Protein 7BGG (pdb70)

Solvent-accessible surface area: 10254 Å² total; per-residue (Å²): 197,86,78,33,75,152,108,52,39,74,33,11,127,70,164,106,7,27,91,32,18,61,77,24,11,44,39,0,33,51,8,11,116,118,59,84,13,121,31,48,0,0,2,0,18,12,5,42,4,22,8,0,2,19,0,4,101,138,62,31,66,1,6,0,1,16,82,6,65,2,0,2,92,51,0,121,144,55,7,72,173,90,65,37,104,48,12,54,3,81,77,23,59,10,23,87,13,90,60,35,89,39,110,1,30,0,0,0,0,25,26,22,0,8,24,17,40,81,97,29,14,71,24,0,1,91,12,0,41,128,2,8,13,126,41,0,24,0,9,0,0,0,33,25,54,97,24,14,74,143,40,97,44,14,0,0,62,60,101,60,0,95,70,23,0,59,137,42,9,87,45,89,69,26,86,102,6,49,9,41,7,114,37,75,111,53,74,32,36,181,116,53,156,47,117,35,126,126,36,113,120,50,13,20,0,4,13,3,30,2,0,10,2,60,29,96

Structure (mmCIF, N/CA/C/O backbone):
data_7BGG
#
_entry.id   7BGG
#
_cell.length_a   70.235
_cell.length_b   70.235
_cell.length_c   96.449
_cell.angle_alpha   90.00
_cell.angle_beta   90.00
_cell.angle_gamma   120.00
#
_symmetry.space_group_name_H-M   'P 31 2 1'
#
loop_
_entity.id
_entity.type
_entity.pdbx_description
1 polymer 'heterocyclic toxin methyltransferase (Rv0560c)'
2 non-polymer S-ADENOSYL-L-HOMOCYSTEINE
3 non-polymer 'SODIUM ION'
4 water water
#
loop_
_atom_site.group_PDB
_atom_site.id
_atom_site.type_symbol
_atom_site.label_atom_id
_atom_site.label_alt_id
_atom_site.label_comp_id
_atom_site.label_asym_id
_atom_site.label_entity_id
_atom_site.label_seq_id
_atom_site.pdbx_PDB_ins_code
_atom_site.Cartn_x
_atom_site.Cartn_y
_atom_site.Cartn_z
_atom_site.occupancy
_atom_site.B_iso_or_equiv
_atom_site.auth_seq_id
_atom_site.auth_comp_id
_atom_site.auth_asym_id
_atom_site.auth_atom_id
_atom_site.pdbx_PDB_model_num
ATOM 1 N N . THR A 1 22 ? 19.860 -9.896 -33.405 1.00 27.06 18 THR A N 1
ATOM 2 C CA . THR A 1 22 ? 20.669 -10.926 -32.750 1.00 25.34 18 THR A CA 1
ATOM 3 C C . THR A 1 22 ? 21.641 -10.277 -31.760 1.00 24.18 18 THR A C 1
ATOM 4 O O . THR A 1 22 ? 21.947 -9.084 -31.868 1.00 24.55 18 THR A O 1
ATOM 8 N N . GLU A 1 23 ? 22.145 -11.080 -30.811 1.00 19.68 19 GLU A N 1
ATOM 9 C CA . GLU A 1 23 ? 23.132 -10.637 -29.828 1.00 19.83 19 GLU A CA 1
ATOM 10 C C . GLU A 1 23 ? 23.952 -11.829 -29.346 1.00 20.51 19 GLU A C 1
ATOM 11 O O . GLU A 1 23 ? 23.465 -12.978 -29.407 1.00 20.99 19 GLU A O 1
ATOM 17 N N . SER A 1 24 ? 25.245 -11.577 -28.971 1.00 15.00 20 SER A N 1
ATOM 18 C CA . SER A 1 24 ? 26.066 -12.701 -28.532 1.00 12.47 20 SER A CA 1
ATOM 19 C C . SER A 1 24 ? 27.208 -12.251 -27.666 1.00 12.82 20 SER A C 1
ATOM 20 O O . SER A 1 24 ? 27.975 -11.356 -28.076 1.00 14.64 20 SER A O 1
ATOM 23 N N . LEU A 1 25 ? 27.416 -12.938 -26.555 1.00 11.82 21 LEU A N 1
ATOM 24 C CA . LEU A 1 25 ? 28.509 -12.637 -25.623 1.00 11.69 21 LEU A CA 1
ATOM 25 C C . LEU A 1 25 ? 29.622 -13.683 -25.696 1.00 11.12 21 LEU A C 1
ATOM 26 O O . LEU A 1 25 ? 30.526 -13.649 -24.850 1.00 11.56 21 LEU A O 1
ATOM 31 N N . ASP A 1 26 ? 29.554 -14.591 -26.673 1.00 11.19 22 ASP A N 1
ATOM 32 C CA . ASP A 1 26 ? 30.519 -15.697 -26.676 1.00 11.74 22 ASP A CA 1
ATOM 33 C C . ASP A 1 26 ? 31.977 -15.231 -26.646 1.00 12.45 22 ASP A C 1
ATOM 34 O O . ASP A 1 26 ? 32.788 -15.767 -25.879 1.00 12.52 22 ASP A O 1
ATOM 39 N N . LEU A 1 27 ? 32.327 -14.282 -27.522 1.00 11.31 23 LEU A N 1
ATOM 40 C CA . LEU A 1 27 ? 33.721 -13.849 -27.611 1.00 11.37 23 LEU A CA 1
ATOM 41 C C . LEU A 1 27 ? 34.166 -13.203 -26.321 1.00 12.14 23 LEU A C 1
ATOM 42 O O . LEU A 1 27 ? 35.316 -13.413 -25.887 1.00 12.05 23 LEU A O 1
ATOM 47 N N . GLU A 1 28 ? 33.274 -12.389 -25.701 1.00 11.47 24 GLU A N 1
ATOM 48 C CA . GLU A 1 28 ? 33.609 -11.718 -24.449 1.00 11.38 24 GLU A CA 1
ATOM 49 C C . GLU A 1 28 ? 33.861 -12.712 -23.310 1.00 11.41 24 GLU A C 1
ATOM 50 O O . GLU A 1 28 ? 34.825 -12.545 -22.566 1.00 11.74 24 GLU A O 1
ATOM 56 N N . PHE A 1 29 ? 32.986 -13.719 -23.159 1.00 11.08 25 PHE A N 1
ATOM 57 C CA . PHE A 1 29 ? 33.226 -14.664 -22.071 1.00 10.72 25 PHE A CA 1
ATOM 58 C C . PHE A 1 29 ? 34.523 -15.420 -22.280 1.00 11.54 25 PHE A C 1
ATOM 59 O O . PHE A 1 29 ? 35.308 -15.551 -21.339 1.00 11.72 25 PHE A O 1
ATOM 67 N N . GLU A 1 30 ? 34.779 -15.861 -23.505 1.00 11.90 26 GLU A N 1
ATOM 68 C CA . GLU A 1 30 ? 36.006 -16.610 -23.735 1.00 12.48 26 GLU A CA 1
ATOM 69 C C . GLU A 1 30 ? 37.243 -15.738 -23.475 1.00 13.08 26 GLU A C 1
ATOM 70 O O . GLU A 1 30 ? 38.181 -16.202 -22.815 1.00 13.80 26 GLU A O 1
ATOM 76 N N . SER A 1 31 ? 37.214 -14.459 -23.915 1.00 12.24 27 SER A N 1
ATOM 77 C CA . SER A 1 31 ? 38.327 -13.560 -23.652 1.00 12.86 27 SER A CA 1
ATOM 78 C C . SER A 1 31 ? 38.511 -13.320 -22.160 1.00 13.43 27 SER A C 1
ATOM 79 O O . SER A 1 31 ? 39.638 -13.314 -21.664 1.00 13.50 27 SER A O 1
ATOM 82 N N . ALA A 1 32 ? 37.398 -13.104 -21.435 1.00 11.95 28 ALA A N 1
ATOM 83 C CA . ALA A 1 32 ? 37.496 -12.900 -19.995 1.00 12.33 28 ALA A CA 1
ATOM 84 C C . ALA A 1 32 ? 38.157 -14.090 -19.306 1.00 12.31 28 ALA A C 1
ATOM 85 O O . ALA A 1 32 ? 39.009 -13.918 -18.444 1.00 13.83 28 ALA A O 1
ATOM 87 N N . TYR A 1 33 ? 37.720 -15.302 -19.653 1.00 11.47 29 TYR A N 1
ATOM 88 C CA . TYR A 1 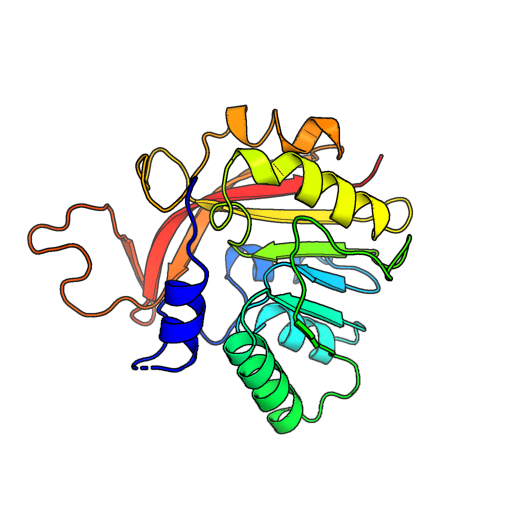33 ? 38.286 -16.496 -19.016 1.00 11.99 29 TYR A CA 1
ATOM 89 C C . TYR A 1 33 ? 39.747 -16.724 -19.391 1.00 13.61 29 TYR A C 1
ATOM 90 O O . TYR A 1 33 ? 40.532 -17.195 -18.556 1.00 14.18 29 TYR A O 1
ATOM 99 N N . ARG A 1 34 ? 40.131 -16.372 -20.627 1.00 13.70 30 ARG A N 1
ATOM 100 C CA . ARG A 1 34 ? 41.530 -16.513 -21.061 1.00 15.89 30 ARG A CA 1
ATOM 101 C C . ARG A 1 34 ? 42.421 -15.568 -20.296 1.00 19.77 30 ARG A C 1
ATOM 102 O O . ARG A 1 34 ? 43.573 -15.940 -20.044 1.00 23.94 30 ARG A O 1
ATOM 110 N N . GLY A 1 35 ? 41.921 -14.398 -19.922 1.00 17.95 31 GLY A N 1
ATOM 111 C CA . GLY A 1 35 ? 42.649 -13.398 -19.146 1.00 22.58 31 GLY A CA 1
ATOM 112 C C . GLY A 1 35 ? 43.799 -12.736 -19.889 1.00 62.03 31 GLY A C 1
ATOM 113 O O . GLY A 1 35 ? 44.023 -12.971 -21.084 1.00 30.52 31 GLY A O 1
ATOM 114 N N . VAL A 1 44 ? 44.551 -10.617 -15.141 1.00 28.29 40 VAL A N 1
ATOM 115 C CA . VAL A 1 44 ? 43.258 -10.102 -14.696 1.00 26.59 40 VAL A CA 1
ATOM 116 C C . VAL A 1 44 ? 42.216 -11.210 -14.861 1.00 25.76 40 VAL A C 1
ATOM 117 O O . VAL A 1 44 ? 42.066 -11.737 -15.967 1.00 26.29 40 VAL A O 1
ATOM 121 N N . ARG A 1 45 ? 41.525 -11.575 -13.756 1.00 19.53 41 ARG A N 1
ATOM 122 C CA . ARG A 1 45 ? 40.514 -12.627 -13.769 1.00 17.18 41 ARG A CA 1
ATOM 123 C C . ARG A 1 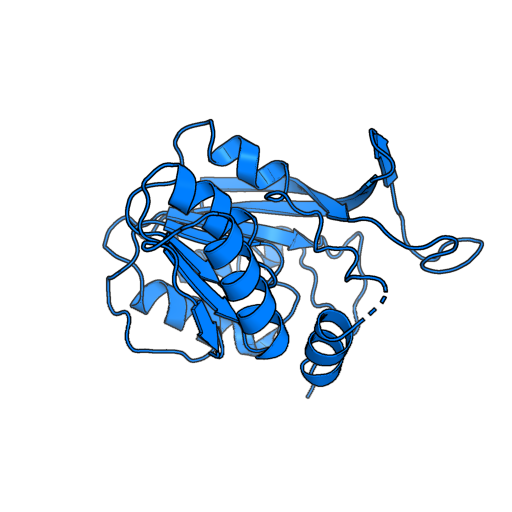45 ? 39.104 -12.067 -13.830 1.00 16.75 41 ARG A C 1
ATOM 124 O O . ARG A 1 45 ? 38.878 -10.927 -13.413 1.00 16.65 41 ARG A O 1
ATOM 132 N N . PRO A 1 46 ? 38.109 -12.845 -14.323 1.00 13.74 42 PRO A N 1
ATOM 133 C CA . PRO A 1 46 ? 36.735 -12.313 -14.364 1.00 12.61 42 PRO A CA 1
ATOM 134 C C . PRO A 1 46 ? 36.276 -11.921 -12.968 1.00 12.97 42 PRO A C 1
ATOM 135 O O . PRO A 1 46 ? 36.472 -12.664 -11.990 1.00 12.45 42 PRO A O 1
ATOM 139 N N . PRO A 1 47 ? 35.586 -10.783 -12.857 1.00 12.21 43 PRO A N 1
ATOM 140 C CA . PRO A 1 47 ? 35.110 -10.346 -11.527 1.00 11.75 43 PRO A CA 1
ATOM 141 C C . PRO A 1 47 ? 34.199 -11.346 -10.834 1.00 12.63 43 PRO A C 1
ATOM 142 O O . PRO A 1 47 ? 34.247 -11.425 -9.608 1.00 12.28 43 PRO A O 1
ATOM 146 N N . TRP A 1 48 ? 33.432 -12.119 -11.599 1.00 11.19 44 TRP A N 1
ATOM 147 C CA . TRP A 1 48 ? 32.509 -13.071 -10.995 1.00 10.78 44 TRP A CA 1
ATOM 148 C C . TRP A 1 48 ? 33.169 -14.378 -10.568 1.00 11.52 44 TRP A C 1
ATOM 149 O O . TRP A 1 48 ? 32.511 -15.204 -9.900 1.00 11.26 44 TRP A O 1
ATOM 160 N N . SER A 1 49 ? 34.429 -14.600 -10.945 1.00 11.15 45 SER A N 1
ATOM 161 C CA . SER A 1 49 ? 35.140 -15.815 -10.536 1.00 11.55 45 SER A CA 1
ATOM 162 C C . SER A 1 49 ? 35.725 -15.611 -9.143 1.00 13.26 45 SER A C 1
ATOM 163 O O . SER A 1 49 ? 36.938 -15.426 -8.975 1.00 15.84 45 SER A O 1
ATOM 166 N N . ILE A 1 50 ? 34.851 -15.569 -8.142 1.00 13.20 46 ILE A N 1
ATOM 167 C CA . ILE A 1 50 ? 35.191 -15.204 -6.770 1.00 14.25 46 ILE A CA 1
ATOM 168 C C . ILE A 1 50 ? 35.889 -16.338 -5.992 1.00 16.86 46 ILE A C 1
ATOM 169 O O . ILE A 1 50 ? 36.293 -16.107 -4.839 1.00 19.60 46 ILE A O 1
ATOM 174 N N . GLY A 1 51 ? 36.039 -17.516 -6.590 1.00 15.67 47 GLY A N 1
ATOM 175 C CA . GLY A 1 51 ? 36.798 -18.604 -5.968 1.00 16.47 47 GLY A CA 1
ATOM 176 C C . GLY A 1 51 ? 36.064 -19.328 -4.865 1.00 17.96 47 GLY A C 1
ATOM 177 O O . GLY A 1 51 ? 36.659 -20.056 -4.054 1.00 18.83 47 GLY A O 1
ATOM 178 N N . GLU A 1 52 ? 34.740 -19.168 -4.841 1.00 14.86 48 GLU A N 1
ATOM 179 C CA . GLU A 1 52 ? 33.843 -19.766 -3.879 1.00 14.28 48 GLU A CA 1
ATOM 180 C C . GLU A 1 52 ? 32.457 -19.755 -4.531 1.00 13.16 48 GLU A C 1
ATOM 181 O O . GLU A 1 52 ? 32.217 -18.935 -5.437 1.00 12.60 48 GLU A O 1
ATOM 187 N N . PRO A 1 53 ? 31.542 -20.609 -4.115 1.00 11.70 49 PRO A N 1
ATOM 188 C CA . PRO A 1 53 ? 30.160 -20.491 -4.620 1.00 11.25 49 PRO A CA 1
ATOM 189 C C . PRO A 1 53 ? 29.587 -19.110 -4.280 1.00 10.79 49 PRO A C 1
ATOM 190 O O . PRO A 1 53 ? 29.942 -18.499 -3.264 1.00 11.00 49 PRO A O 1
ATOM 194 N N . GLN A 1 54 ? 28.684 -18.619 -5.120 1.00 9.40 50 GLN A N 1
ATOM 195 C CA . GLN A 1 54 ? 27.989 -17.386 -4.773 1.00 8.71 50 GLN A CA 1
ATOM 196 C C . GLN A 1 54 ? 27.393 -17.530 -3.382 1.00 9.34 50 GLN A C 1
ATOM 197 O O . GLN A 1 54 ? 26.710 -18.542 -3.107 1.00 9.11 50 GLN A O 1
ATOM 203 N N . PRO A 1 55 ? 27.585 -16.540 -2.486 1.00 9.61 51 PRO A N 1
ATOM 204 C CA . PRO A 1 55 ? 27.062 -16.675 -1.111 1.00 9.44 51 PRO A CA 1
ATOM 205 C C . PRO A 1 55 ? 25.578 -17.026 -1.018 1.00 9.96 51 PRO A C 1
ATOM 206 O O . PRO A 1 55 ? 25.178 -17.810 -0.151 1.00 9.95 51 PRO A O 1
ATOM 210 N N . GLU A 1 56 ? 24.734 -16.489 -1.917 1.00 9.20 52 GLU A N 1
ATOM 211 C CA . GLU A 1 56 ? 23.310 -16.778 -1.821 1.00 9.17 52 GLU A CA 1
ATOM 212 C C . GLU A 1 56 ? 23.031 -18.247 -2.082 1.00 9.71 52 GLU A C 1
ATOM 213 O O . GLU A 1 56 ? 22.100 -18.818 -1.507 1.00 10.11 52 GLU A O 1
ATOM 219 N N . LEU A 1 57 ? 23.819 -18.854 -2.959 1.00 8.62 53 LEU A N 1
ATOM 220 C CA . LEU A 1 57 ? 23.663 -20.285 -3.262 1.00 9.35 53 LEU A CA 1
ATOM 221 C C . LEU A 1 57 ? 24.319 -21.151 -2.203 1.00 9.61 53 LEU A C 1
ATOM 222 O O . LEU A 1 57 ? 23.776 -22.221 -1.861 1.00 10.24 53 LEU A O 1
ATOM 227 N N . ALA A 1 58 ? 25.447 -20.723 -1.633 1.00 9.34 54 ALA A N 1
ATOM 228 C CA . ALA A 1 58 ? 26.074 -21.489 -0.547 1.00 9.78 54 ALA A CA 1
ATOM 229 C C . ALA A 1 58 ? 25.107 -21.613 0.617 1.00 10.37 54 ALA A C 1
ATOM 230 O O . ALA A 1 58 ? 25.063 -22.667 1.268 1.00 10.11 54 ALA A O 1
ATOM 232 N N . ALA A 1 59 ? 24.298 -20.576 0.894 1.00 9.92 55 ALA A N 1
ATOM 233 C CA . ALA A 1 59 ? 23.349 -20.635 2.002 1.00 10.57 55 ALA A CA 1
ATOM 234 C C . ALA A 1 59 ? 22.303 -21.730 1.754 1.00 10.46 55 ALA A C 1
ATOM 235 O O . ALA A 1 59 ? 21.905 -22.457 2.675 1.00 12.03 55 ALA A O 1
ATOM 237 N N . LEU A 1 60 ? 21.892 -21.921 0.495 1.00 10.04 56 LEU A N 1
ATOM 238 C CA . LEU A 1 60 ? 20.961 -23.014 0.181 1.00 9.61 56 LEU A CA 1
ATOM 239 C C . LEU A 1 60 ? 21.618 -24.384 0.355 1.00 10.88 56 LEU A C 1
ATOM 240 O O . LEU A 1 60 ? 20.977 -25.328 0.849 1.00 11.11 56 LEU A O 1
ATOM 245 N N . ILE A 1 61 ? 22.907 -24.511 -0.013 1.00 9.77 57 ILE A N 1
ATOM 246 C CA . ILE A 1 61 ? 23.611 -25.764 0.186 1.00 9.75 57 ILE A CA 1
ATOM 247 C C . ILE A 1 61 ? 23.629 -26.129 1.653 1.00 10.52 57 ILE A C 1
ATOM 248 O O . ILE A 1 61 ? 23.351 -27.293 2.000 1.00 10.73 57 ILE A O 1
ATOM 253 N N . VAL A 1 62 ? 23.961 -25.180 2.545 1.00 10.40 58 VAL A N 1
ATOM 254 C CA A VAL A 1 62 ? 24.041 -25.561 3.952 0.70 11.26 58 VAL A CA 1
ATOM 255 C CA B VAL A 1 62 ? 24.038 -25.376 3.994 0.30 9.19 58 VAL A CA 1
ATOM 256 C C . VAL A 1 62 ? 22.689 -25.902 4.518 1.00 11.66 58 VAL A C 1
ATOM 257 O O . VAL A 1 62 ? 22.638 -26.683 5.470 1.00 12.91 58 VAL A O 1
ATOM 264 N N . GLN A 1 63 ? 21.593 -25.411 3.921 1.00 11.53 59 GLN A N 1
ATOM 265 C CA . GLN A 1 63 ? 20.240 -25.790 4.325 1.00 12.69 59 GLN A CA 1
ATOM 266 C C . GLN A 1 63 ? 19.842 -27.169 3.829 1.00 14.77 59 GLN A C 1
ATOM 267 O O . GLN A 1 63 ? 18.735 -27.618 4.169 1.00 16.53 59 GLN A O 1
ATOM 273 N N . GLY A 1 64 ? 20.692 -27.848 3.078 1.00 12.64 60 GLY A N 1
ATOM 274 C CA . GLY A 1 64 ? 20.395 -29.185 2.575 1.00 13.27 60 GLY A CA 1
ATOM 275 C C . GLY A 1 64 ? 19.527 -29.190 1.335 1.00 14.30 60 GLY A C 1
ATOM 276 O O . GLY A 1 64 ? 18.934 -30.226 0.997 1.00 16.04 60 GLY A O 1
ATOM 277 N N . LYS A 1 65 ? 19.493 -28.072 0.596 1.00 12.27 61 LYS A N 1
ATOM 278 C CA . LYS A 1 65 ? 18.638 -27.971 -0.596 1.00 12.95 61 LYS A CA 1
ATOM 279 C C . LYS A 1 65 ? 19.237 -28.614 -1.824 1.00 13.82 61 LYS A C 1
ATOM 280 O O . LYS A 1 65 ? 18.478 -28.856 -2.788 1.00 14.47 61 LYS A O 1
ATOM 286 N N . PHE A 1 66 ? 20.545 -28.916 -1.827 1.00 12.17 62 PHE A N 1
ATOM 287 C CA . PHE A 1 66 ? 21.155 -29.527 -2.993 1.00 12.14 62 PHE A CA 1
ATOM 288 C C . PHE A 1 66 ? 21.216 -31.028 -2.748 1.00 13.78 62 PHE A C 1
ATOM 289 O O . PHE A 1 66 ? 21.689 -31.481 -1.695 1.00 17.34 62 PHE A O 1
ATOM 297 N N . ARG A 1 67 ? 20.766 -31.789 -3.707 1.00 11.27 63 ARG A N 1
ATOM 298 C CA . ARG A 1 67 ? 20.644 -33.224 -3.552 1.00 11.37 63 ARG A CA 1
ATOM 299 C C . ARG A 1 67 ? 21.027 -33.962 -4.802 1.00 11.91 63 ARG A C 1
ATOM 300 O O . ARG A 1 67 ? 20.799 -33.510 -5.920 1.00 12.09 63 ARG A O 1
ATOM 308 N N . GLY A 1 68 ? 21.581 -35.149 -4.614 1.00 11.92 64 GLY A N 1
ATOM 309 C CA . GLY A 1 68 ? 21.850 -36.065 -5.697 1.00 12.20 64 GLY A CA 1
ATOM 310 C C . GLY A 1 68 ? 22.855 -35.574 -6.711 1.00 11.37 64 GLY A C 1
ATOM 311 O O . GLY A 1 68 ? 23.820 -34.868 -6.388 1.00 12.53 64 GLY A O 1
ATOM 312 N N . ASP A 1 69 ? 22.681 -35.981 -7.967 1.00 11.76 65 ASP A N 1
ATOM 313 C CA . ASP A 1 69 ? 23.581 -35.543 -9.034 1.00 11.48 65 ASP A CA 1
ATOM 314 C C . ASP A 1 69 ? 23.221 -34.128 -9.404 1.00 10.94 65 ASP A C 1
ATOM 315 O O . ASP A 1 69 ? 22.029 -33.833 -9.641 1.00 11.09 65 ASP A O 1
ATOM 320 N N . VAL A 1 70 ? 24.243 -33.260 -9.513 1.00 10.58 66 VAL A N 1
ATOM 321 C CA . VAL A 1 70 ? 24.016 -31.840 -9.753 1.00 10.13 66 VAL A CA 1
ATOM 322 C C . VAL A 1 70 ? 24.513 -31.395 -11.112 1.00 10.15 66 VAL A C 1
ATOM 323 O O . VAL A 1 70 ? 25.630 -31.769 -11.507 1.00 12.78 66 VAL A O 1
ATOM 327 N N . LEU A 1 71 ? 23.731 -30.580 -11.805 1.00 9.45 67 LEU A N 1
ATOM 328 C CA . LEU A 1 71 ? 24.145 -29.908 -13.019 1.00 9.49 67 LEU A CA 1
ATOM 329 C C . LEU A 1 71 ? 24.354 -28.428 -12.704 1.00 9.69 67 LEU A C 1
ATOM 330 O O . LEU A 1 71 ? 23.427 -27.749 -12.214 1.00 9.59 67 LEU A O 1
ATOM 335 N N . ASP A 1 72 ? 25.561 -27.925 -12.982 1.00 9.61 68 ASP A N 1
ATOM 336 C CA . ASP A 1 72 ? 25.964 -26.511 -12.814 1.00 9.35 68 ASP A CA 1
ATOM 337 C C . ASP A 1 72 ? 25.958 -25.962 -14.235 1.00 9.56 68 ASP A C 1
ATOM 338 O O . ASP A 1 72 ? 26.879 -26.250 -15.026 1.00 10.04 68 ASP A O 1
ATOM 343 N N . VAL A 1 73 ? 24.866 -25.284 -14.619 1.00 9.17 69 VAL A N 1
ATOM 344 C CA . VAL A 1 73 ? 24.648 -24.889 -15.995 1.00 9.86 69 VAL A CA 1
ATOM 345 C C . VAL A 1 73 ? 25.202 -23.478 -16.224 1.00 10.23 69 VAL A C 1
ATOM 346 O O . VAL A 1 73 ? 24.911 -22.566 -15.463 1.00 9.90 69 VAL A O 1
ATOM 350 N N . GLY A 1 74 ? 26.015 -23.297 -17.257 1.00 10.04 70 GLY A N 1
ATOM 351 C CA . GLY A 1 74 ? 26.794 -22.073 -17.422 1.00 9.63 70 GLY A CA 1
ATOM 352 C C . GLY A 1 74 ? 27.796 -21.968 -16.285 1.00 9.82 70 GLY A C 1
ATOM 353 O O . GLY A 1 74 ? 27.898 -20.932 -15.630 1.00 9.36 70 GLY A O 1
ATOM 354 N N . CYS A 1 75 ? 28.570 -23.053 -16.048 1.00 9.28 71 CYS A N 1
ATOM 355 C CA . CYS A 1 75 ? 29.348 -23.214 -14.846 1.00 9.60 71 CYS A CA 1
ATOM 356 C C . CYS A 1 75 ? 30.511 -22.272 -14.652 1.00 8.88 71 CYS A C 1
ATOM 357 O O . CYS A 1 75 ? 30.979 -22.120 -13.518 1.00 9.23 71 CYS A O 1
ATOM 360 N N . GLY A 1 76 ? 31.028 -21.701 -15.740 1.00 9.76 72 GLY A N 1
ATOM 361 C CA . GLY A 1 76 ? 32.236 -20.905 -15.624 1.00 10.17 72 GLY A CA 1
ATOM 362 C C . GLY A 1 76 ? 33.373 -21.699 -14.979 1.00 9.93 72 GLY A C 1
ATOM 363 O O . GLY A 1 76 ? 33.564 -22.884 -15.297 1.00 10.96 72 GLY A O 1
ATOM 364 N N . GLU A 1 77 ? 34.102 -21.086 -14.041 1.00 10.43 73 GLU A N 1
ATOM 365 C CA . GLU A 1 77 ? 35.183 -21.755 -13.310 1.00 10.94 73 GLU A CA 1
ATOM 366 C C . GLU A 1 77 ? 34.640 -22.715 -12.255 1.00 12.02 73 GLU A C 1
ATOM 367 O O . GLU A 1 77 ? 35.416 -23.447 -11.645 1.00 12.07 73 GLU A O 1
ATOM 373 N N . ALA A 1 78 ? 33.293 -22.765 -12.090 1.00 10.38 74 ALA A N 1
ATOM 374 C CA . ALA A 1 78 ? 32.619 -23.862 -11.418 1.00 10.74 74 ALA A CA 1
ATOM 375 C C . ALA A 1 78 ? 32.932 -24.000 -9.942 1.00 10.35 74 ALA A C 1
ATOM 376 O O . ALA A 1 78 ? 32.879 -25.119 -9.406 1.00 10.97 74 ALA A O 1
ATOM 378 N N . ALA A 1 79 ? 33.102 -22.886 -9.233 1.00 10.04 75 ALA A N 1
ATOM 379 C CA . ALA A 1 79 ? 33.337 -23.010 -7.810 1.00 10.95 75 ALA A CA 1
ATOM 380 C C . ALA A 1 79 ? 32.231 -23.814 -7.103 1.00 10.32 75 ALA A C 1
ATOM 381 O O . ALA A 1 79 ? 32.530 -24.607 -6.196 1.00 10.94 75 ALA A O 1
ATOM 383 N N . ILE A 1 80 ? 30.949 -23.623 -7.503 1.00 9.68 76 ILE A N 1
ATOM 384 C CA . ILE A 1 80 ? 29.885 -24.354 -6.817 1.00 9.58 76 ILE A CA 1
ATOM 385 C C . ILE A 1 80 ? 29.925 -25.854 -7.141 1.00 10.90 76 ILE A C 1
ATOM 386 O O . ILE A 1 80 ? 29.706 -26.656 -6.233 1.00 11.10 76 ILE A O 1
ATOM 391 N N . SER A 1 81 ? 30.215 -26.239 -8.380 1.00 11.09 77 SER A N 1
ATOM 392 C CA . SER A 1 81 ? 30.416 -27.674 -8.725 1.00 12.61 77 SER A CA 1
ATOM 393 C C . SER A 1 81 ? 31.476 -28.273 -7.859 1.00 12.12 77 SER A C 1
ATOM 394 O O . SER A 1 81 ? 31.325 -29.396 -7.350 1.00 11.99 77 SER A O 1
ATOM 397 N N . LEU A 1 82 ? 32.605 -27.594 -7.747 1.00 11.57 78 LEU A N 1
ATOM 398 C CA . LEU A 1 82 ? 33.722 -28.124 -6.987 1.00 12.02 78 LEU A CA 1
ATOM 399 C C . LEU A 1 82 ? 33.381 -28.275 -5.528 1.00 11.84 78 LEU A C 1
ATOM 400 O O . LEU A 1 82 ? 33.738 -29.302 -4.936 1.00 12.69 78 LEU A O 1
ATOM 405 N N . ALA A 1 83 ? 32.695 -27.283 -4.931 1.00 11.70 79 ALA A N 1
ATOM 406 C CA . ALA A 1 83 ? 32.310 -27.365 -3.523 1.00 12.23 79 ALA A CA 1
ATOM 407 C C . ALA A 1 83 ? 31.363 -28.556 -3.344 1.00 12.34 79 ALA A C 1
ATOM 408 O O . ALA A 1 83 ? 31.478 -29.313 -2.378 1.00 13.31 79 ALA A O 1
ATOM 410 N N . LEU A 1 84 ? 30.411 -28.753 -4.256 1.00 10.92 80 LEU A N 1
ATOM 411 C CA . LEU A 1 84 ? 29.482 -29.872 -4.170 1.00 10.67 80 LEU A CA 1
ATOM 412 C C . LEU A 1 84 ? 30.169 -31.228 -4.367 1.00 11.32 80 LEU A C 1
ATOM 413 O O . LEU A 1 84 ? 29.837 -32.199 -3.668 1.00 11.47 80 LEU A O 1
ATOM 418 N N . ALA A 1 85 ? 31.140 -31.295 -5.280 1.00 11.18 81 ALA A N 1
ATOM 419 C CA . ALA A 1 85 ? 31.891 -32.528 -5.484 1.00 12.14 81 ALA A CA 1
ATOM 420 C C . ALA A 1 85 ? 32.723 -32.876 -4.229 1.00 13.03 81 ALA A C 1
ATOM 421 O O . ALA A 1 85 ? 32.835 -34.060 -3.894 1.00 15.18 81 ALA A O 1
ATOM 423 N N . GLU A 1 86 ? 33.213 -31.893 -3.481 1.00 13.07 82 GLU A N 1
ATOM 424 C CA . GLU A 1 86 ? 33.933 -32.148 -2.222 1.00 13.69 82 GLU A CA 1
ATOM 425 C C . GLU A 1 86 ? 32.981 -32.651 -1.151 1.00 14.11 82 GLU A C 1
ATOM 426 O O . GLU A 1 86 ? 33.420 -33.310 -0.187 1.00 14.67 82 GLU A O 1
ATOM 432 N N . ARG A 1 87 ? 31.680 -32.383 -1.309 1.00 13.39 83 ARG A N 1
ATOM 433 C CA . ARG A 1 87 ? 30.674 -32.804 -0.344 1.00 12.51 83 ARG A CA 1
ATOM 434 C C . ARG A 1 87 ? 30.076 -34.145 -0.707 1.00 15.80 83 ARG A C 1
ATOM 435 O O . ARG A 1 87 ? 29.261 -34.660 0.055 1.00 18.07 83 ARG A O 1
ATOM 443 N N . GLY A 1 88 ? 30.562 -34.775 -1.769 1.00 14.25 84 GLY A N 1
ATOM 444 C CA . GLY A 1 88 ? 30.141 -36.108 -2.161 1.00 14.74 84 GLY A CA 1
ATOM 445 C C . GLY A 1 88 ? 29.204 -36.203 -3.343 1.00 15.23 84 GLY A C 1
ATOM 446 O O . GLY A 1 88 ? 28.923 -37.323 -3.794 1.00 16.32 84 GLY A O 1
ATOM 447 N N . HIS A 1 89 ? 28.785 -35.090 -3.909 1.00 12.49 85 HIS A N 1
ATOM 448 C CA . HIS A 1 89 ? 27.908 -35.157 -5.070 1.00 11.67 85 HIS A CA 1
ATOM 449 C C . HIS A 1 89 ? 28.690 -35.482 -6.333 1.00 12.83 85 HIS A C 1
ATOM 450 O O . HIS A 1 89 ? 29.816 -34.977 -6.526 1.00 14.21 85 HIS A O 1
ATOM 457 N N . THR A 1 90 ? 28.071 -36.239 -7.255 1.00 12.01 86 THR A N 1
ATOM 458 C CA . THR A 1 90 ? 28.602 -36.328 -8.609 1.00 12.54 86 THR A CA 1
ATOM 459 C C . THR A 1 90 ? 28.055 -35.083 -9.317 1.00 12.64 86 THR A C 1
ATOM 460 O O . THR A 1 90 ? 26.826 -34.826 -9.295 1.00 12.24 86 THR A O 1
ATOM 464 N N . THR A 1 91 ? 28.953 -34.325 -9.948 1.00 12.19 87 THR A N 1
ATOM 465 C CA . THR A 1 91 ? 28.567 -33.046 -10.570 1.00 11.79 87 THR A CA 1
ATOM 466 C C . THR A 1 91 ? 28.988 -32.984 -12.027 1.00 11.48 87 THR A C 1
ATOM 467 O O . THR A 1 91 ? 30.032 -33.542 -12.415 1.00 12.22 87 THR A O 1
ATOM 471 N N . VAL A 1 92 ? 28.209 -32.262 -12.826 1.00 11.40 88 VAL A N 1
ATOM 472 C CA . VAL A 1 92 ? 28.526 -31.965 -14.220 1.00 10.99 88 VAL A CA 1
ATOM 473 C C . VAL A 1 92 ? 28.364 -30.474 -14.362 1.00 11.18 88 VAL A C 1
ATOM 474 O O . VAL A 1 92 ? 27.320 -29.921 -13.962 1.00 11.21 88 VAL A O 1
ATOM 478 N N . GLY A 1 93 ? 29.357 -29.827 -14.968 1.00 11.53 89 GLY A N 1
ATOM 479 C CA . GLY A 1 93 ? 29.280 -28.411 -15.297 1.00 10.78 89 GLY A CA 1
ATOM 480 C C . GLY A 1 93 ? 29.332 -28.268 -16.794 1.00 10.94 89 GLY A C 1
ATOM 481 O O . GLY A 1 93 ? 30.201 -28.873 -17.453 1.00 12.29 89 GLY A O 1
ATOM 482 N N . LEU A 1 94 ? 28.445 -27.451 -17.347 1.00 10.84 90 LEU A N 1
ATOM 483 C CA . LEU A 1 94 ? 28.391 -27.165 -18.774 1.00 11.15 90 LEU A CA 1
ATOM 484 C C . LEU A 1 94 ? 28.619 -25.698 -19.021 1.00 12.13 90 LEU A C 1
ATOM 485 O O . LEU A 1 94 ? 28.030 -24.849 -18.319 1.00 10.71 90 LEU A O 1
ATOM 490 N N . ASP A 1 95 ? 29.441 -25.354 -20.020 1.00 11.67 91 ASP A N 1
ATOM 491 C CA . ASP A 1 95 ? 29.673 -23.943 -20.365 1.00 11.25 91 ASP A CA 1
ATOM 492 C C . ASP A 1 95 ? 29.953 -23.872 -21.823 1.00 11.56 91 ASP A C 1
ATOM 493 O O . ASP A 1 95 ? 30.545 -24.794 -22.372 1.00 12.75 91 ASP A O 1
ATOM 498 N N . LEU A 1 96 ? 29.537 -22.777 -22.456 1.00 11.88 92 LEU A N 1
ATOM 499 C CA . LEU A 1 96 ? 29.803 -22.573 -23.877 1.00 12.83 92 LEU A CA 1
ATOM 500 C C . LEU A 1 96 ? 31.269 -22.192 -24.111 1.00 12.95 92 LEU A C 1
ATOM 501 O O . LEU A 1 96 ? 31.788 -22.379 -25.230 1.00 14.06 92 LEU A O 1
ATOM 506 N N . SER A 1 97 ? 31.936 -21.661 -23.084 1.00 12.21 93 SER A N 1
ATOM 507 C CA . SER A 1 97 ? 33.329 -21.238 -23.217 1.00 12.21 93 SER A CA 1
ATOM 508 C C . SER A 1 97 ? 34.319 -22.393 -22.968 1.00 13.39 93 SER A C 1
ATOM 509 O O . SER A 1 97 ? 34.406 -22.885 -21.834 1.00 12.85 93 SER A O 1
ATOM 512 N N . PRO A 1 98 ? 35.157 -22.759 -23.967 1.00 14.06 94 PRO A N 1
ATOM 513 C CA . PRO A 1 98 ? 36.193 -23.773 -23.699 1.00 14.15 94 PRO A CA 1
ATOM 514 C C . PRO A 1 98 ? 37.198 -23.314 -22.632 1.00 15.31 94 PRO A C 1
ATOM 515 O O . PRO A 1 98 ? 37.695 -24.170 -21.884 1.00 14.77 94 PRO A O 1
ATOM 519 N N . ALA A 1 99 ? 37.550 -22.006 -22.571 1.00 13.78 95 ALA A N 1
ATOM 520 C CA . ALA A 1 99 ? 38.481 -21.536 -21.533 1.00 14.36 95 ALA A CA 1
ATOM 521 C C . ALA A 1 99 ? 37.894 -21.745 -20.141 1.00 15.23 95 ALA A C 1
ATOM 522 O O . ALA A 1 99 ? 38.638 -22.084 -19.205 1.00 15.95 95 ALA A O 1
ATOM 524 N N . ALA A 1 100 ? 36.546 -21.533 -19.967 1.00 12.78 96 ALA A N 1
ATOM 525 C CA . ALA A 1 100 ? 35.905 -21.787 -18.665 1.00 11.99 96 ALA A CA 1
ATOM 526 C C . ALA A 1 100 ? 36.079 -23.256 -18.276 1.00 13.26 96 ALA A C 1
ATOM 527 O O . ALA A 1 100 ? 36.442 -23.577 -17.141 1.00 13.36 96 ALA A O 1
ATOM 529 N N . VAL A 1 101 ? 35.755 -24.111 -19.204 1.00 12.44 97 VAL A N 1
ATOM 530 C CA . VAL A 1 101 ? 35.881 -25.553 -18.949 1.00 13.76 97 VAL A CA 1
ATOM 531 C C . VAL A 1 101 ? 37.336 -25.948 -18.576 1.00 15.91 97 VAL A C 1
ATOM 532 O O . VAL A 1 101 ? 37.514 -26.756 -17.653 1.00 15.56 97 VAL A O 1
ATOM 536 N N . GLU A 1 102 ? 38.358 -25.333 -19.211 1.00 15.59 98 GLU A N 1
ATOM 537 C CA . GLU A 1 102 ? 39.744 -25.600 -18.814 1.00 15.27 98 GLU A CA 1
ATOM 538 C C . GLU A 1 102 ? 39.985 -25.206 -17.379 1.00 15.70 98 GLU A C 1
ATOM 539 O O . GLU A 1 102 ? 40.659 -25.946 -16.650 1.00 15.83 98 GLU A O 1
ATOM 545 N N . LEU A 1 103 ? 39.524 -24.038 -16.991 1.00 13.59 99 LEU A N 1
ATOM 546 C CA . LEU A 1 103 ? 39.779 -23.557 -15.630 1.00 14.74 99 LEU A CA 1
ATOM 547 C C . LEU A 1 103 ? 39.118 -24.451 -14.618 1.00 16.32 99 LEU A C 1
ATOM 548 O O . LEU A 1 103 ? 39.731 -24.770 -13.596 1.00 15.62 99 LEU A O 1
ATOM 553 N N . ALA A 1 104 ? 37.861 -24.859 -14.888 1.00 13.42 100 ALA A N 1
ATOM 554 C CA . ALA A 1 104 ? 37.125 -25.722 -13.985 1.00 12.73 100 ALA A CA 1
ATOM 555 C C . ALA A 1 104 ? 37.882 -27.051 -13.826 1.00 14.49 100 ALA A C 1
ATOM 556 O O . ALA A 1 104 ? 38.069 -27.536 -12.702 1.00 14.54 100 ALA A O 1
ATOM 558 N N . ARG A 1 105 ? 38.303 -27.636 -14.946 1.00 14.85 101 ARG A N 1
ATOM 559 C CA . ARG A 1 105 ? 39.051 -28.883 -14.870 1.00 14.92 101 ARG A CA 1
ATOM 560 C C . ARG A 1 105 ? 40.369 -28.695 -14.115 1.00 16.04 101 ARG A C 1
ATOM 561 O O . ARG A 1 105 ? 40.787 -29.603 -13.394 1.00 16.50 101 ARG A O 1
ATOM 569 N N . HIS A 1 106 ? 41.024 -27.550 -14.262 1.00 15.55 102 HIS A N 1
ATOM 570 C CA . HIS A 1 106 ? 42.322 -27.325 -13.604 1.00 16.29 102 HIS A CA 1
ATOM 571 C C . HIS A 1 106 ? 42.202 -27.251 -12.077 1.00 17.47 102 HIS A C 1
ATOM 572 O O . HIS A 1 106 ? 43.041 -27.784 -11.336 1.00 18.22 102 HIS A O 1
ATOM 579 N N . GLU A 1 107 ? 41.110 -26.661 -11.611 1.00 16.73 103 GLU A N 1
ATOM 580 C CA . GLU A 1 107 ? 40.889 -26.550 -10.167 1.00 16.53 103 GLU A CA 1
ATOM 581 C C . GLU A 1 107 ? 40.419 -27.872 -9.630 1.00 17.28 103 GLU A C 1
ATOM 582 O O . GLU A 1 107 ? 40.815 -28.251 -8.523 1.00 18.44 103 GLU A O 1
ATOM 588 N N . ALA A 1 108 ? 39.645 -28.635 -10.438 1.00 16.20 104 ALA A N 1
ATOM 589 C CA . ALA A 1 108 ? 39.242 -29.985 -10.021 1.00 16.07 104 ALA A CA 1
ATOM 590 C C . ALA A 1 108 ? 40.491 -30.878 -9.868 1.00 17.88 104 ALA A C 1
ATOM 591 O O . ALA A 1 108 ? 40.559 -31.703 -8.960 1.00 17.90 104 ALA A O 1
ATOM 593 N N . ALA A 1 109 ? 41.473 -30.723 -10.746 1.00 17.49 105 ALA A N 1
ATOM 594 C CA . ALA A 1 109 ? 42.724 -31.503 -10.658 1.00 17.93 105 ALA A CA 1
ATOM 595 C C . ALA A 1 109 ? 43.481 -31.121 -9.373 1.00 20.69 105 ALA A C 1
ATOM 596 O O . ALA A 1 109 ? 43.927 -32.019 -8.653 1.00 20.99 105 ALA A O 1
ATOM 598 N N . LYS A 1 110 ? 43.598 -29.812 -9.061 1.00 20.40 106 LYS A N 1
ATOM 599 C CA . LYS A 1 110 ? 44.311 -29.349 -7.850 1.00 21.55 106 LYS A CA 1
ATOM 600 C C . LYS A 1 110 ? 43.689 -29.988 -6.591 1.00 23.21 106 LYS A C 1
ATOM 601 O O . LYS A 1 110 ? 44.402 -30.390 -5.664 1.00 24.26 106 LYS A O 1
ATOM 607 N N . ARG A 1 111 ? 42.365 -30.102 -6.595 1.00 21.01 107 ARG A N 1
ATOM 608 C CA . ARG A 1 111 ? 41.618 -30.670 -5.467 1.00 21.58 107 ARG A CA 1
ATOM 609 C C . ARG A 1 111 ? 41.499 -32.200 -5.492 1.00 24.20 107 ARG A C 1
ATOM 610 O O . ARG A 1 111 ? 40.967 -32.786 -4.532 1.00 23.24 107 ARG A O 1
ATOM 618 N N . GLY A 1 112 ? 41.998 -32.837 -6.560 1.00 21.76 108 GLY A N 1
ATOM 619 C CA . GLY A 1 112 ? 41.970 -34.295 -6.705 1.00 22.76 108 GLY A CA 1
ATOM 620 C C . GLY A 1 112 ? 40.601 -34.886 -6.920 1.00 24.91 108 GLY A C 1
ATOM 621 O O . GLY A 1 112 ? 40.362 -36.039 -6.533 1.00 25.83 108 GLY A O 1
ATOM 622 N N . LEU A 1 113 ? 39.684 -34.116 -7.517 1.00 22.75 109 LEU A N 1
ATOM 623 C CA . LEU A 1 113 ? 38.323 -34.582 -7.710 1.00 21.89 109 LEU A CA 1
ATOM 624 C C . LEU A 1 113 ? 38.168 -35.479 -8.928 1.00 25.47 109 LEU A C 1
ATOM 625 O O . LEU A 1 113 ? 38.706 -35.176 -10.003 1.00 26.57 109 LEU A O 1
ATOM 630 N N . ALA A 1 114 ? 37.476 -36.593 -8.747 1.00 20.31 110 ALA A N 1
ATOM 631 C CA . ALA A 1 114 ? 37.180 -37.538 -9.805 1.00 22.11 110 ALA A CA 1
ATOM 632 C C . ALA A 1 114 ? 35.720 -37.426 -10.210 1.00 24.29 110 ALA A C 1
ATOM 633 O O . ALA A 1 114 ? 35.371 -37.767 -11.339 1.00 27.62 110 ALA A O 1
ATOM 635 N N . ASN A 1 115 ? 34.887 -36.952 -9.285 1.00 18.50 111 ASN A N 1
ATOM 636 C CA . ASN A 1 115 ? 33.439 -36.898 -9.387 1.00 17.47 111 ASN A CA 1
ATOM 637 C C . ASN A 1 115 ? 32.854 -35.585 -9.946 1.00 16.53 111 ASN A C 1
ATOM 638 O O . ASN A 1 115 ? 31.623 -35.466 -10.035 1.00 15.74 111 ASN A O 1
ATOM 643 N N . ALA A 1 116 ? 33.702 -34.650 -10.360 1.00 16.31 112 ALA A N 1
ATOM 644 C CA . ALA A 1 116 ? 33.274 -33.409 -11.006 1.00 15.20 112 ALA A CA 1
ATOM 645 C C . ALA A 1 116 ? 33.735 -33.480 -12.467 1.00 16.11 112 ALA A C 1
ATOM 646 O O . ALA A 1 116 ? 34.944 -33.656 -12.720 1.00 20.76 112 ALA A O 1
ATOM 648 N N . SER A 1 117 ? 32.820 -33.390 -13.422 1.00 14.41 113 SER A N 1
ATOM 649 C CA A SER A 1 117 ? 33.195 -33.360 -14.829 0.70 14.20 113 SER A CA 1
ATOM 650 C CA B SER A 1 117 ? 33.060 -33.455 -14.866 0.30 13.02 113 SER A CA 1
ATOM 651 C C . SER A 1 117 ? 32.603 -32.153 -15.495 1.00 14.07 113 SER A C 1
ATOM 652 O O . SER A 1 117 ? 31.648 -31.533 -14.974 1.00 13.15 113 SER A O 1
ATOM 657 N N . PHE A 1 118 ? 33.204 -31.776 -16.606 1.00 13.26 114 PHE A N 1
ATOM 658 C CA . PHE A 1 118 ? 32.852 -30.573 -17.327 1.00 13.73 114 PHE A CA 1
ATOM 659 C C . PHE A 1 118 ? 32.815 -30.848 -18.791 1.00 15.03 114 PHE A C 1
ATOM 660 O O . PHE A 1 118 ? 33.576 -31.694 -19.271 1.00 16.11 114 PHE A O 1
ATOM 668 N N . GLU A 1 119 ? 31.961 -30.139 -19.505 1.00 13.89 115 GLU A N 1
ATOM 669 C CA . GLU A 1 119 ? 31.834 -30.250 -20.951 1.00 14.85 115 GLU A CA 1
ATOM 670 C C . GLU A 1 119 ? 31.455 -28.920 -21.556 1.00 14.31 115 GLU A C 1
ATOM 671 O O . GLU A 1 119 ? 30.695 -28.142 -20.966 1.00 13.99 115 GLU A O 1
ATOM 677 N N . VAL A 1 120 ? 31.972 -28.659 -22.752 1.00 14.45 116 VAL A N 1
ATOM 678 C CA . VAL A 1 120 ? 31.601 -27.487 -23.530 1.00 14.93 116 VAL A CA 1
ATOM 679 C C . VAL A 1 120 ? 30.243 -27.835 -24.164 1.00 16.36 116 VAL A C 1
ATOM 680 O O . VAL A 1 120 ? 30.104 -28.862 -24.866 1.00 18.33 116 VAL A O 1
ATOM 684 N N . ALA A 1 121 ? 29.229 -27.011 -23.904 1.00 15.11 117 ALA A N 1
ATOM 685 C CA . ALA A 1 121 ? 27.895 -27.231 -24.436 1.00 14.46 117 ALA A CA 1
ATOM 686 C C . ALA A 1 121 ? 27.127 -25.925 -24.364 1.00 14.82 117 ALA A C 1
ATOM 687 O O . ALA A 1 121 ? 27.471 -25.030 -23.597 1.00 14.05 117 ALA A O 1
ATOM 689 N N . ASP A 1 122 ? 26.069 -25.838 -25.149 1.00 13.65 118 ASP A N 1
ATOM 690 C CA . ASP A 1 122 ? 25.175 -24.687 -25.176 1.00 13.64 118 ASP A CA 1
ATOM 691 C C . ASP A 1 122 ? 23.983 -25.040 -24.294 1.00 13.60 118 ASP A C 1
ATOM 692 O O . ASP A 1 122 ? 23.205 -25.967 -24.605 1.00 14.22 118 ASP A O 1
ATOM 697 N N . ALA A 1 123 ? 23.840 -24.325 -23.183 1.00 12.08 119 ALA A N 1
ATOM 698 C CA . ALA A 1 123 ? 22.727 -24.551 -22.256 1.00 12.40 119 ALA A CA 1
ATOM 699 C C . ALA A 1 123 ? 21.366 -24.396 -22.901 1.00 13.20 119 ALA A C 1
ATOM 700 O O . ALA A 1 123 ? 20.386 -24.959 -22.391 1.00 13.59 119 ALA A O 1
ATOM 702 N N . SER A 1 124 ? 21.267 -23.629 -23.999 1.00 13.90 120 SER A N 1
ATOM 703 C CA . SER A 1 124 ? 19.992 -23.443 -24.666 1.00 14.63 120 SER A CA 1
ATOM 704 C C . SER A 1 124 ? 19.609 -24.569 -25.605 1.00 18.23 120 SER A C 1
ATOM 705 O O . SER A 1 124 ? 18.488 -24.566 -26.123 1.00 18.18 120 SER A O 1
ATOM 708 N N . SER A 1 125 ? 20.526 -25.521 -25.844 1.00 17.22 121 SER A N 1
ATOM 709 C CA A SER A 1 125 ? 20.290 -26.641 -26.751 0.70 17.86 121 SER A CA 1
ATOM 710 C CA B SER A 1 125 ? 20.289 -26.648 -26.744 0.30 17.68 121 SER A CA 1
ATOM 711 C C . SER A 1 125 ? 21.345 -27.694 -26.500 1.00 22.21 121 SER A C 1
ATOM 712 O O . SER A 1 125 ? 22.399 -27.710 -27.158 1.00 22.73 121 SER A O 1
ATOM 717 N N . PHE A 1 126 ? 21.123 -28.501 -25.494 1.00 18.16 122 PHE A N 1
ATOM 718 C CA . PHE A 1 126 ? 22.031 -29.589 -25.172 1.00 16.62 122 PHE A CA 1
ATOM 719 C C . PHE A 1 126 ? 21.221 -30.809 -24.892 1.00 20.31 122 PHE A C 1
ATOM 720 O O . PHE A 1 126 ? 20.083 -30.705 -24.424 1.00 17.74 122 PHE A O 1
ATOM 728 N N . THR A 1 127 ? 21.798 -31.974 -25.194 1.00 20.25 123 THR A N 1
ATOM 729 C CA . THR A 1 127 ? 21.182 -33.268 -24.932 1.00 20.02 123 THR A CA 1
ATOM 730 C C . THR A 1 127 ? 22.241 -34.176 -24.307 1.00 23.48 123 THR A C 1
ATOM 731 O O . THR A 1 127 ? 23.351 -33.735 -24.006 1.00 23.99 123 THR A O 1
ATOM 735 N N . GLY A 1 128 ? 21.892 -35.444 -24.120 1.00 20.23 124 GLY A N 1
ATOM 736 C CA . GLY A 1 128 ? 22.804 -36.456 -23.593 1.00 21.18 124 GLY A CA 1
ATOM 737 C C . GLY A 1 128 ? 22.745 -36.732 -22.102 1.00 23.08 124 GLY A C 1
ATOM 738 O O . GLY A 1 128 ? 23.534 -37.543 -21.596 1.00 22.58 124 GLY A O 1
ATOM 739 N N . TYR A 1 129 ? 21.830 -36.046 -21.365 1.00 18.35 125 TYR A N 1
ATOM 740 C CA . TYR A 1 129 ? 21.698 -36.215 -19.927 1.00 16.90 125 TYR A CA 1
ATOM 741 C C . TYR A 1 129 ? 20.222 -36.436 -19.541 1.00 18.68 125 TYR A C 1
ATOM 742 O O . TYR A 1 129 ? 19.784 -35.961 -18.489 1.00 17.96 125 TYR A O 1
ATOM 751 N N . ASP A 1 130 ? 19.439 -37.168 -20.354 1.00 17.60 126 ASP A N 1
ATOM 752 C CA . ASP A 1 130 ? 18.015 -37.281 -20.046 1.00 16.68 126 ASP A CA 1
ATOM 753 C C . ASP A 1 130 ? 17.725 -37.843 -18.659 1.00 17.87 126 ASP A C 1
ATOM 754 O O . ASP A 1 130 ? 18.251 -38.899 -18.292 1.00 18.06 126 ASP A O 1
ATOM 759 N N . GLY A 1 131 ? 16.887 -37.133 -17.898 1.00 16.27 127 GLY A N 1
ATOM 760 C CA . GLY A 1 131 ? 16.479 -37.503 -16.543 1.00 15.80 127 GLY A CA 1
ATOM 761 C C . GLY A 1 131 ? 17.610 -37.737 -15.556 1.00 17.40 127 GLY A C 1
ATOM 762 O O . GLY A 1 131 ? 17.425 -38.452 -14.569 1.00 17.65 127 GLY A O 1
ATOM 763 N N . ARG A 1 132 ? 18.774 -37.128 -15.796 1.00 15.15 128 ARG A N 1
ATOM 764 C CA A ARG A 1 132 ? 19.967 -37.347 -14.975 0.38 15.11 128 ARG A CA 1
ATOM 765 C CA B ARG A 1 132 ? 19.974 -37.342 -15.011 0.32 15.04 128 ARG A CA 1
ATOM 766 C CA C ARG A 1 132 ? 19.959 -37.360 -14.976 0.30 15.31 128 ARG A CA 1
ATOM 767 C C . ARG A 1 132 ? 20.064 -36.614 -13.656 1.00 16.09 128 ARG A C 1
ATOM 768 O O . ARG A 1 132 ? 20.583 -37.174 -12.699 1.00 17.83 128 ARG A O 1
ATOM 790 N N . PHE A 1 133 ? 19.666 -35.354 -13.604 1.00 11.87 129 PHE A N 1
ATOM 791 C CA . PHE A 1 133 ? 19.960 -34.527 -12.455 1.00 10.90 129 PHE A CA 1
ATOM 792 C C . PHE A 1 133 ? 18.874 -34.347 -11.462 1.00 10.86 129 PHE A C 1
ATOM 793 O O . PHE A 1 133 ? 17.733 -34.046 -11.820 1.00 12.02 129 PHE A O 1
ATOM 801 N N . ASP A 1 134 ? 19.247 -34.397 -10.194 1.00 10.35 130 ASP A N 1
ATOM 802 C CA . ASP A 1 134 ? 18.333 -34.144 -9.075 1.00 10.29 130 ASP A CA 1
ATOM 803 C C . ASP A 1 134 ? 18.347 -32.695 -8.644 1.00 10.30 130 ASP A C 1
ATOM 804 O O . ASP A 1 134 ? 17.389 -32.249 -8.005 1.00 10.29 130 ASP A O 1
ATOM 809 N N . THR A 1 135 ? 19.427 -31.959 -8.953 1.00 9.41 131 THR A N 1
ATOM 810 C CA . THR A 1 135 ? 19.492 -30.524 -8.677 1.00 9.05 131 THR A CA 1
ATOM 811 C C . THR A 1 135 ? 20.136 -29.877 -9.897 1.00 9.42 131 THR A C 1
ATOM 812 O O . THR A 1 135 ? 21.156 -30.378 -10.403 1.00 9.96 131 THR A O 1
ATOM 816 N N . ILE A 1 136 ? 19.570 -28.755 -10.340 1.00 8.82 132 ILE A N 1
ATOM 817 C CA . ILE A 1 136 ? 20.137 -27.939 -11.415 1.00 8.94 132 ILE A CA 1
ATOM 818 C C . ILE A 1 136 ? 20.348 -26.554 -10.838 1.00 8.77 132 ILE A C 1
ATOM 819 O O . ILE A 1 136 ? 19.395 -25.974 -10.286 1.00 9.21 132 ILE A O 1
ATOM 824 N N . VAL A 1 137 ? 21.549 -26.000 -10.982 1.00 8.35 133 VAL A N 1
ATOM 825 C CA . VAL A 1 137 ? 21.855 -24.677 -10.484 1.00 7.95 133 VAL A CA 1
ATOM 826 C C . VAL A 1 137 ? 22.352 -23.794 -11.604 1.00 8.60 133 VAL A C 1
ATOM 827 O O . VAL A 1 137 ? 23.292 -24.151 -12.340 1.00 8.64 133 VAL A O 1
ATOM 831 N N . ASP A 1 138 ? 21.715 -22.618 -11.715 1.00 8.08 134 ASP A N 1
ATOM 832 C CA . ASP A 1 138 ? 22.082 -21.561 -12.650 1.00 8.21 134 ASP A CA 1
ATOM 833 C C . ASP A 1 138 ? 22.647 -20.409 -11.810 1.00 8.36 134 ASP A C 1
ATOM 834 O O . ASP A 1 138 ? 21.890 -19.675 -11.153 1.00 8.34 134 ASP A O 1
ATOM 839 N N . SER A 1 139 ? 23.974 -20.324 -11.748 1.00 8.00 135 SER A N 1
ATOM 840 C CA . SER A 1 139 ? 24.639 -19.257 -11.025 1.00 8.03 135 SER A CA 1
ATOM 841 C C . SER A 1 139 ? 25.013 -18.165 -12.006 1.00 7.93 135 SER A C 1
ATOM 842 O O . SER A 1 139 ? 26.145 -18.114 -12.513 1.00 8.17 135 SER A O 1
ATOM 845 N N . THR A 1 140 ? 24.044 -17.307 -12.322 1.00 8.03 136 THR A N 1
ATOM 846 C CA . THR A 1 140 ? 24.229 -16.106 -13.150 1.00 7.99 136 THR A CA 1
ATOM 847 C C . THR A 1 140 ? 24.359 -16.430 -14.629 1.00 8.42 136 THR A C 1
ATOM 848 O O . THR A 1 140 ? 24.675 -15.519 -15.417 1.00 9.79 136 THR A O 1
ATOM 852 N N . LEU A 1 141 ? 24.020 -17.658 -15.061 1.00 8.58 137 LEU A N 1
ATOM 853 C CA . LEU A 1 141 ? 23.862 -17.912 -16.471 1.00 8.00 137 LEU A CA 1
ATOM 854 C C . LEU A 1 141 ? 22.608 -17.210 -17.012 1.00 8.53 137 LEU A C 1
ATOM 855 O O . LEU A 1 141 ? 22.603 -16.794 -18.180 1.00 8.62 137 LEU A O 1
ATOM 860 N N . PHE A 1 142 ? 21.541 -17.153 -16.229 1.00 8.22 138 PHE A N 1
ATOM 861 C CA . PHE A 1 142 ? 20.233 -16.823 -16.785 1.00 8.19 138 PHE A CA 1
ATOM 862 C C . PHE A 1 142 ? 20.218 -15.579 -17.657 1.00 8.22 138 PHE A C 1
ATOM 863 O O . PHE A 1 142 ? 19.638 -15.579 -18.740 1.00 9.33 138 PHE A O 1
ATOM 871 N N . HIS A 1 143 ? 20.835 -14.501 -17.158 1.00 8.30 139 HIS A N 1
ATOM 872 C CA . HIS A 1 143 ? 20.878 -13.202 -17.855 1.00 8.39 139 HIS A CA 1
ATOM 873 C C . HIS A 1 143 ? 21.966 -13.127 -18.919 1.00 9.18 139 HIS A C 1
ATOM 874 O O . HIS A 1 143 ? 22.095 -12.087 -19.577 1.00 9.40 139 HIS A O 1
ATOM 881 N N . SER A 1 144 ? 22.747 -14.191 -19.083 1.00 8.80 140 SER A N 1
ATOM 882 C CA . SER A 1 144 ? 23.913 -14.250 -19.973 1.00 8.90 140 SER A CA 1
ATOM 883 C C . SER A 1 144 ? 23.619 -14.830 -21.339 1.00 9.79 140 SER A C 1
ATOM 884 O O . SER A 1 144 ? 24.574 -15.142 -22.085 1.00 11.02 140 SER A O 1
ATOM 887 N N . MET A 1 145 ? 22.336 -15.061 -21.612 1.00 9.99 141 MET A N 1
ATOM 888 C CA . MET A 1 145 ? 21.895 -15.535 -22.920 1.00 10.88 141 MET A CA 1
ATOM 889 C C . MET A 1 145 ? 20.780 -14.595 -23.407 1.00 10.74 141 MET A C 1
ATOM 890 O O . MET A 1 145 ? 20.153 -13.881 -22.600 1.00 10.89 141 MET A O 1
ATOM 895 N N . PRO A 1 146 ? 20.486 -14.601 -24.722 1.00 12.27 142 PRO A N 1
ATOM 896 C CA . PRO A 1 146 ? 19.396 -13.757 -25.226 1.00 13.18 142 PRO A CA 1
ATOM 897 C C . PRO A 1 146 ? 18.049 -14.199 -24.656 1.00 13.26 142 PRO A C 1
ATOM 898 O O . PRO A 1 146 ? 17.837 -15.389 -24.320 1.00 12.40 142 PRO A O 1
ATOM 902 N N . VAL A 1 147 ? 17.119 -13.258 -24.573 1.00 12.64 143 VAL A N 1
ATOM 903 C CA . VAL A 1 147 ? 15.759 -13.561 -24.115 1.00 12.68 143 VAL A CA 1
ATOM 904 C C . VAL A 1 147 ? 15.170 -14.717 -24.930 1.00 14.07 143 VAL A C 1
ATOM 905 O O . VAL A 1 147 ? 14.555 -15.628 -24.357 1.00 14.37 143 VAL A O 1
ATOM 909 N N . GLU A 1 148 ? 15.382 -14.717 -26.256 1.00 14.50 144 GLU A N 1
ATOM 910 C CA . GLU A 1 148 ? 14.825 -15.758 -27.134 1.00 15.90 144 GLU A CA 1
ATOM 911 C C . GLU A 1 148 ? 15.386 -17.152 -26.893 1.00 17.83 144 GLU A C 1
ATOM 912 O O . GLU A 1 148 ? 14.788 -18.124 -27.361 1.00 17.93 144 GLU A O 1
ATOM 914 N N . SER A 1 149 ? 16.505 -17.269 -26.181 1.00 14.67 145 SER A N 1
ATOM 915 C CA . SER A 1 149 ? 17.117 -18.565 -25.905 1.00 12.95 145 SER A CA 1
ATOM 916 C C . SER A 1 149 ? 16.547 -19.207 -24.659 1.00 13.12 145 SER A C 1
ATOM 917 O O . SER A 1 149 ? 16.809 -20.380 -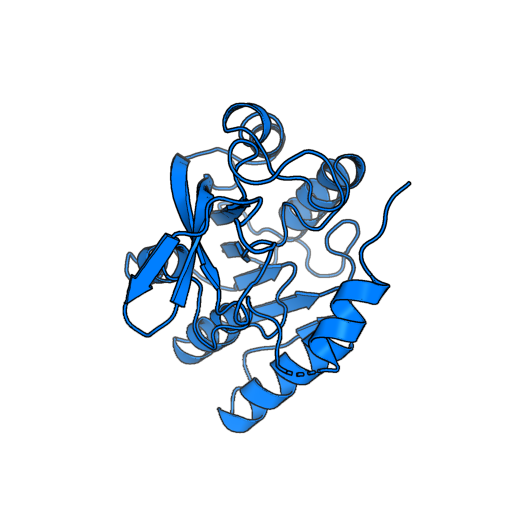24.412 1.00 13.13 145 SER A O 1
ATOM 920 N N . ARG A 1 150 ? 15.795 -18.437 -23.857 1.00 12.84 146 ARG A N 1
ATOM 921 C CA . ARG A 1 150 ? 15.292 -18.953 -22.567 1.00 13.16 146 ARG A CA 1
ATOM 922 C C . ARG A 1 150 ? 14.437 -20.196 -22.709 1.00 13.78 146 ARG A C 1
ATOM 923 O O . ARG A 1 150 ? 14.574 -21.138 -21.914 1.00 13.34 146 ARG A O 1
ATOM 931 N N . GLU A 1 151 ? 13.538 -20.204 -23.690 1.00 13.98 147 GLU A N 1
ATOM 932 C CA . GLU A 1 151 ? 12.668 -21.356 -23.872 1.00 14.90 147 GLU A CA 1
ATOM 933 C C . GLU A 1 151 ? 13.465 -22.633 -24.120 1.00 15.12 147 GLU A C 1
ATOM 934 O O . GLU A 1 151 ? 13.172 -23.674 -23.492 1.00 14.61 147 GLU A O 1
ATOM 940 N N . GLY A 1 152 ? 14.420 -22.589 -25.052 1.00 13.74 148 GLY A N 1
ATOM 941 C CA . GLY A 1 152 ? 15.242 -23.754 -25.356 1.00 13.21 148 GLY A CA 1
ATOM 942 C C . GLY A 1 152 ? 16.067 -24.198 -24.167 1.00 13.13 148 GLY A C 1
ATOM 943 O O . GLY A 1 152 ? 16.237 -25.389 -23.935 1.00 12.58 148 GLY A O 1
ATOM 944 N N . TYR A 1 153 ? 16.588 -23.239 -23.395 1.00 11.86 149 TYR A N 1
ATOM 945 C CA . TYR A 1 153 ? 17.352 -23.518 -22.193 1.00 10.73 149 TYR A CA 1
ATOM 946 C C . TYR A 1 153 ? 16.463 -24.247 -21.160 1.00 11.43 149 TYR A C 1
ATOM 947 O O . TYR A 1 153 ? 16.849 -25.285 -20.643 1.00 10.90 149 TYR A O 1
ATOM 956 N N . LEU A 1 154 ? 15.301 -23.676 -20.870 1.00 11.02 150 LEU A N 1
ATOM 957 C CA . LEU A 1 154 ? 14.418 -24.291 -19.862 1.00 10.97 150 LEU A CA 1
ATOM 958 C C . LEU A 1 154 ? 13.936 -25.665 -20.305 1.00 11.65 150 LEU A C 1
ATOM 959 O O . LEU A 1 154 ? 13.906 -26.599 -19.502 1.00 12.16 150 LEU A O 1
ATOM 964 N N . GLN A 1 155 ? 13.668 -25.833 -21.609 1.00 11.67 151 GLN A N 1
ATOM 965 C CA . GLN A 1 155 ? 13.301 -27.150 -22.113 1.00 12.47 151 GLN A CA 1
ATOM 966 C C . GLN A 1 155 ? 14.456 -28.134 -21.971 1.00 12.24 151 GLN A C 1
ATOM 967 O O . GLN A 1 155 ? 14.243 -29.298 -21.607 1.00 13.23 151 GLN A O 1
ATOM 973 N N . SER A 1 156 ? 15.698 -27.661 -22.250 1.00 12.21 152 SER A N 1
ATOM 974 C CA . SER A 1 156 ? 16.864 -28.535 -22.154 1.00 12.23 152 SER A CA 1
ATOM 975 C C . SER A 1 156 ? 17.146 -28.989 -20.721 1.00 12.45 152 SER A C 1
ATOM 976 O O . SER A 1 156 ? 17.453 -30.160 -20.499 1.00 12.66 152 SER A O 1
ATOM 979 N N . ILE A 1 157 ? 17.049 -28.076 -19.740 1.00 10.69 153 ILE A N 1
ATOM 980 C CA . ILE A 1 157 ? 17.320 -28.498 -18.376 1.00 10.41 153 ILE A CA 1
ATOM 981 C C . ILE A 1 157 ? 16.204 -29.368 -17.830 1.00 11.29 153 ILE A C 1
ATOM 982 O O . ILE A 1 157 ? 16.471 -30.287 -17.076 1.00 11.63 153 ILE A O 1
ATOM 987 N N . VAL A 1 158 ? 14.939 -29.119 -18.234 1.00 11.04 154 VAL A N 1
ATOM 988 C CA . VAL A 1 158 ? 13.869 -30.003 -17.791 1.00 11.37 154 VAL A CA 1
ATOM 989 C C . VAL A 1 158 ? 14.137 -31.412 -18.359 1.00 13.11 154 VAL A C 1
ATOM 990 O O . VAL A 1 158 ? 13.964 -32.424 -17.667 1.00 12.99 154 VAL A O 1
ATOM 994 N N . ARG A 1 159 ? 14.540 -31.500 -19.643 1.00 12.92 155 ARG A N 1
ATOM 995 C CA . ARG A 1 159 ? 14.835 -32.803 -20.240 1.00 13.37 155 ARG A CA 1
ATOM 996 C C . ARG A 1 159 ? 15.933 -33.544 -19.454 1.00 13.73 155 ARG A C 1
ATOM 997 O O . ARG A 1 159 ? 15.869 -34.777 -19.307 1.00 15.04 155 ARG A O 1
ATOM 1005 N N . ALA A 1 160 ? 16.914 -32.786 -18.915 1.00 12.37 156 ALA A N 1
ATOM 1006 C CA . ALA A 1 160 ? 18.028 -33.354 -18.1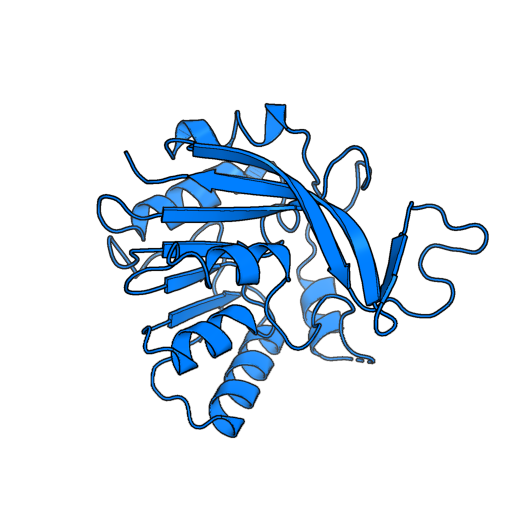56 1.00 12.76 156 ALA A CA 1
ATOM 1007 C C . ALA A 1 160 ? 17.696 -33.610 -16.682 1.00 12.72 156 ALA A C 1
ATOM 1008 O O . ALA A 1 160 ? 18.559 -34.059 -15.930 1.00 12.89 156 ALA A O 1
ATOM 1010 N N . ALA A 1 161 ? 16.447 -33.293 -16.261 1.00 12.27 157 ALA A N 1
ATOM 1011 C CA . ALA A 1 161 ? 16.054 -33.386 -14.858 1.00 11.96 157 ALA A CA 1
ATOM 1012 C C . ALA A 1 161 ? 15.373 -34.682 -14.510 1.00 13.18 157 ALA A C 1
ATOM 1013 O O . ALA A 1 161 ? 14.446 -35.107 -15.206 1.00 13.18 157 ALA A O 1
ATOM 1015 N N . ALA A 1 162 ? 15.753 -35.273 -13.373 1.00 12.29 158 ALA A N 1
ATOM 1016 C CA . ALA A 1 162 ? 15.071 -36.429 -12.822 1.00 12.58 158 ALA A CA 1
ATOM 1017 C C . ALA A 1 162 ? 13.761 -35.954 -12.193 1.00 12.18 158 ALA A C 1
ATOM 1018 O O . ALA A 1 162 ? 13.595 -34.788 -11.836 1.00 12.11 158 ALA A O 1
ATOM 1020 N N . PRO A 1 163 ? 12.801 -36.882 -12.024 1.00 12.64 159 PRO A N 1
ATOM 1021 C CA . PRO A 1 163 ? 11.540 -36.498 -11.378 1.00 12.41 159 PRO A CA 1
ATOM 1022 C C . PRO A 1 163 ? 11.786 -35.831 -10.024 1.00 12.48 159 PRO A C 1
ATOM 1023 O O . PRO A 1 163 ? 12.671 -36.258 -9.259 1.00 12.94 159 PRO A O 1
ATOM 1027 N N . GLY A 1 164 ? 11.055 -34.773 -9.757 1.00 12.80 160 GLY A N 1
ATOM 1028 C CA . GLY A 1 164 ? 11.153 -34.049 -8.495 1.00 12.57 160 GLY A CA 1
ATOM 1029 C C . GLY A 1 1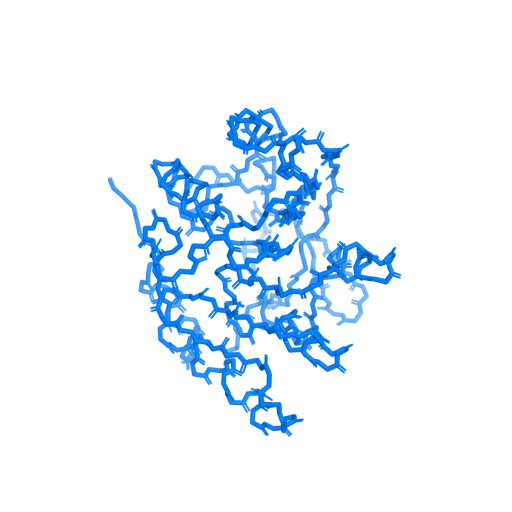64 ? 12.425 -33.254 -8.315 1.00 12.06 160 GLY A C 1
ATOM 1030 O O . GLY A 1 164 ? 12.664 -32.768 -7.197 1.00 12.49 160 GLY A O 1
ATOM 1031 N N . ALA A 1 165 ? 13.214 -33.039 -9.382 1.00 10.61 161 ALA A N 1
ATOM 1032 C CA . ALA A 1 165 ? 14.458 -32.276 -9.270 1.00 10.23 161 ALA A CA 1
ATOM 1033 C C . ALA A 1 165 ? 14.221 -30.885 -8.726 1.00 10.57 161 ALA A C 1
ATOM 1034 O O . ALA A 1 165 ? 13.164 -30.275 -8.992 1.00 11.16 161 ALA A O 1
ATOM 1036 N N . SER A 1 166 ? 15.214 -30.334 -8.029 1.00 9.52 162 SER A N 1
ATOM 1037 C CA . SER A 1 166 ? 15.206 -28.928 -7.601 1.00 9.42 162 SER A CA 1
ATOM 1038 C C . SER A 1 166 ? 15.972 -28.073 -8.638 1.00 9.89 162 SER A C 1
ATOM 1039 O O . SER A 1 166 ? 16.927 -28.551 -9.274 1.00 9.89 162 SER A O 1
ATOM 1042 N N . TYR A 1 167 ? 15.573 -26.817 -8.760 1.00 9.09 163 TYR A N 1
ATOM 1043 C CA . TYR A 1 167 ? 16.187 -25.852 -9.666 1.00 9.15 163 TYR A CA 1
ATOM 1044 C C . TYR A 1 167 ? 16.387 -24.551 -8.895 1.00 8.61 163 TYR A C 1
ATOM 1045 O O . TYR A 1 167 ? 15.438 -24.028 -8.289 1.00 9.15 163 TYR A O 1
ATOM 1054 N N . PHE A 1 168 ? 17.592 -23.993 -8.976 1.00 7.93 164 PHE A N 1
ATOM 1055 C CA . PHE A 1 168 ? 17.909 -22.737 -8.324 1.00 8.35 164 PHE A CA 1
ATOM 1056 C C . PHE A 1 168 ? 18.528 -21.794 -9.318 1.00 8.37 164 PHE A C 1
ATOM 1057 O O . PHE A 1 168 ? 19.441 -22.197 -10.068 1.00 8.89 164 PHE A O 1
ATOM 1065 N N . VAL A 1 169 ? 18.072 -20.538 -9.329 1.00 8.38 165 VAL A N 1
ATOM 1066 C CA . VAL A 1 169 ? 18.575 -19.505 -10.232 1.00 8.23 165 VAL A CA 1
ATOM 1067 C C . VAL A 1 169 ? 18.984 -18.297 -9.436 1.00 8.63 165 VAL A C 1
ATOM 1068 O O . VAL A 1 169 ? 18.188 -17.772 -8.641 1.00 8.82 165 VAL A O 1
ATOM 1072 N N . LEU A 1 170 ? 20.175 -17.768 -9.746 1.00 7.79 166 LEU A N 1
ATOM 1073 C CA . LEU A 1 170 ? 20.649 -16.481 -9.240 1.00 7.86 166 LEU A CA 1
ATOM 1074 C C . LEU A 1 170 ? 20.867 -15.606 -10.467 1.00 7.59 166 LEU A C 1
ATOM 1075 O O . LEU A 1 170 ? 21.654 -15.952 -11.341 1.00 7.90 166 LEU A O 1
ATOM 1080 N N . VAL A 1 171 ? 20.164 -14.481 -10.532 1.00 8.00 167 VAL A N 1
ATOM 1081 C CA . VAL A 1 171 ? 20.120 -13.673 -11.753 1.00 8.35 167 VAL A CA 1
ATOM 1082 C C . VAL A 1 171 ? 20.073 -12.192 -11.412 1.00 8.07 167 VAL A C 1
ATOM 1083 O O . VAL A 1 171 ? 19.498 -11.805 -10.405 1.00 8.56 167 VAL A O 1
ATOM 1087 N N . PHE A 1 172 ? 20.639 -11.345 -12.281 1.00 7.74 168 PHE A N 1
ATOM 1088 C CA . PHE A 1 172 ? 20.562 -9.907 -12.043 1.00 8.37 168 PHE A CA 1
ATOM 1089 C C . PHE A 1 172 ? 19.123 -9.411 -12.144 1.00 9.10 168 PHE A C 1
ATOM 1090 O O . PHE A 1 172 ? 18.296 -9.909 -12.929 1.00 9.27 168 PHE A O 1
ATOM 1098 N N . ASP A 1 173 ? 18.859 -8.341 -11.390 1.00 9.02 169 ASP A N 1
ATOM 1099 C CA . ASP A 1 173 ? 17.600 -7.610 -11.405 1.00 9.83 169 ASP A CA 1
ATOM 1100 C C . ASP A 1 173 ? 17.689 -6.507 -12.456 1.00 10.21 169 ASP A C 1
ATOM 1101 O O . ASP A 1 173 ? 18.657 -5.746 -12.504 1.00 9.83 169 ASP A O 1
ATOM 1106 N N . ARG A 1 174 ? 16.636 -6.421 -13.271 1.00 9.73 170 ARG A N 1
ATOM 1107 C CA A ARG A 1 174 ? 16.526 -5.388 -14.302 0.60 10.54 170 ARG A CA 1
ATOM 1108 C CA B ARG A 1 174 ? 16.453 -5.391 -14.302 0.40 10.35 170 ARG A CA 1
ATOM 1109 C C . ARG A 1 174 ? 16.537 -3.991 -13.667 1.00 11.72 170 ARG A C 1
ATOM 1110 O O . ARG A 1 174 ? 16.945 -3.019 -14.331 1.00 12.64 170 ARG A O 1
ATOM 1125 N N . ALA A 1 175 ? 16.144 -3.870 -12.402 1.00 10.80 171 ALA A N 1
ATOM 1126 C CA . ALA A 1 175 ? 16.230 -2.557 -11.751 1.00 12.64 171 ALA A CA 1
ATOM 1127 C C . ALA A 1 175 ? 17.684 -2.111 -11.563 1.00 13.03 171 ALA A C 1
ATOM 1128 O O . ALA A 1 175 ? 17.951 -0.903 -11.465 1.00 13.99 171 ALA A O 1
ATOM 1130 N N . ALA A 1 176 ? 18.629 -3.061 -11.521 1.00 11.45 172 ALA A N 1
ATOM 1131 C CA . ALA A 1 176 ? 20.046 -2.803 -11.332 1.00 11.35 172 ALA A CA 1
ATOM 1132 C C . ALA A 1 176 ? 20.830 -2.787 -12.621 1.00 11.11 172 ALA A C 1
ATOM 1133 O O . ALA A 1 176 ? 21.829 -2.068 -12.706 1.00 12.01 172 ALA A O 1
ATOM 1135 N N . ILE A 1 177 ? 20.447 -3.599 -13.618 1.00 10.63 173 ILE A N 1
ATOM 1136 C CA . ILE A 1 177 ? 21.207 -3.770 -14.857 1.00 10.25 173 ILE A CA 1
ATOM 1137 C C . ILE A 1 177 ? 20.266 -3.504 -15.995 1.00 11.10 173 ILE A C 1
ATOM 1138 O O . ILE A 1 177 ? 19.245 -4.190 -16.137 1.00 12.74 173 ILE A O 1
ATOM 1143 N N . PRO A 1 178 ? 20.591 -2.502 -16.824 1.00 11.69 174 PRO A N 1
ATOM 1144 C CA . PRO A 1 178 ? 19.649 -2.040 -17.851 1.00 12.51 174 PRO A CA 1
ATOM 1145 C C . PRO A 1 178 ? 19.627 -2.930 -19.073 1.00 13.50 174 PRO A C 1
ATOM 1146 O O . PRO A 1 178 ? 20.450 -3.807 -19.247 1.00 12.52 174 PRO A O 1
ATOM 1150 N N . GLU A 1 179 ? 18.660 -2.656 -19.957 1.00 15.11 175 GLU A N 1
ATOM 1151 C CA . GLU A 1 179 ? 18.592 -3.212 -21.289 1.00 15.62 175 GLU A CA 1
ATOM 1152 C C . GLU A 1 179 ? 19.969 -2.991 -21.983 1.00 15.18 175 GLU A C 1
ATOM 1153 O O . GLU A 1 179 ? 20.529 -1.892 -21.945 1.00 15.13 175 GLU A O 1
ATOM 1159 N N . GLY A 1 180 ? 20.517 -4.056 -22.518 1.00 13.93 176 GLY A N 1
ATOM 1160 C CA . GLY A 1 180 ? 21.825 -4.005 -23.155 1.00 13.33 176 GLY A CA 1
ATOM 1161 C C . GLY A 1 180 ? 22.367 -5.399 -23.345 1.00 13.42 176 GLY A C 1
ATOM 1162 O O . GLY A 1 180 ? 21.593 -6.348 -23.499 1.00 13.71 176 GLY A O 1
ATOM 1163 N N . PRO A 1 181 ? 23.677 -5.591 -23.232 1.00 11.56 177 PRO A N 1
ATOM 1164 C CA . PRO A 1 181 ? 24.241 -6.939 -23.434 1.00 11.02 177 PRO A CA 1
ATOM 1165 C C . PRO A 1 181 ? 23.742 -7.970 -22.443 1.00 10.19 177 PRO A C 1
ATOM 1166 O O . PRO A 1 181 ? 23.748 -9.175 -22.750 1.00 10.88 177 PRO A O 1
ATOM 1170 N N . ILE A 1 182 ? 23.380 -7.521 -21.233 1.00 10.62 178 ILE A N 1
ATOM 1171 C CA . ILE A 1 182 ? 22.911 -8.420 -20.181 1.00 9.68 178 ILE A CA 1
ATOM 1172 C C . ILE A 1 182 ? 21.401 -8.351 -20.131 1.00 10.84 178 ILE A C 1
ATOM 1173 O O . ILE A 1 182 ? 20.825 -7.250 -20.101 1.00 13.30 178 ILE A O 1
ATOM 1178 N N . ASN A 1 183 ? 20.753 -9.502 -20.091 1.00 9.57 179 ASN A N 1
ATOM 1179 C CA . ASN A 1 183 ? 19.301 -9.589 -20.074 1.00 9.79 179 ASN A CA 1
ATOM 1180 C C . ASN A 1 183 ? 18.811 -9.903 -18.673 1.00 9.45 179 ASN A C 1
ATOM 1181 O O . ASN A 1 183 ? 18.347 -11.015 -18.366 1.00 9.73 179 ASN A O 1
ATOM 1186 N N . ALA A 1 184 ? 18.982 -8.921 -17.781 1.00 9.87 180 ALA A N 1
ATOM 1187 C CA . ALA A 1 184 ? 18.508 -8.981 -16.399 1.00 9.22 180 ALA A CA 1
ATOM 1188 C C . ALA A 1 184 ? 16.974 -8.956 -16.386 1.00 10.48 180 ALA A C 1
ATOM 1189 O O . ALA A 1 184 ? 16.348 -8.508 -17.352 1.00 11.06 180 ALA A O 1
ATOM 1191 N N . VAL A 1 185 ? 16.375 -9.397 -15.271 1.00 9.95 181 VAL A N 1
ATOM 1192 C CA . VAL A 1 185 ? 14.937 -9.631 -15.230 1.00 9.54 181 VAL A CA 1
ATOM 1193 C C . VAL A 1 185 ? 14.230 -8.924 -14.105 1.00 10.92 181 VAL A C 1
ATOM 1194 O O . VAL A 1 185 ? 14.790 -8.638 -13.044 1.00 10.13 181 VAL A O 1
ATOM 1198 N N . THR A 1 186 ? 12.936 -8.676 -14.341 1.00 10.95 182 THR A N 1
ATOM 1199 C CA . THR A 1 186 ? 12.055 -8.257 -13.245 1.00 11.20 182 THR A CA 1
ATOM 1200 C C . THR A 1 186 ? 11.557 -9.539 -12.564 1.00 12.49 182 THR A C 1
ATOM 1201 O O . THR A 1 186 ? 11.652 -10.650 -13.119 1.00 11.73 182 THR A O 1
ATOM 1205 N N . GLU A 1 187 ? 11.020 -9.400 -11.360 1.00 12.66 183 GLU A N 1
ATOM 1206 C CA . GLU A 1 187 ? 10.473 -10.550 -10.657 1.00 13.67 183 GLU A CA 1
ATOM 1207 C C . GLU A 1 187 ? 9.352 -11.213 -11.483 1.00 14.45 183 GLU A C 1
ATOM 1208 O O . GLU A 1 187 ? 9.313 -12.450 -11.612 1.00 13.84 183 GLU A O 1
ATOM 1214 N N . ASP A 1 188 ? 8.454 -10.394 -12.059 1.00 13.76 184 ASP A N 1
ATOM 1215 C CA . ASP A 1 188 ? 7.357 -10.952 -12.838 1.00 14.33 184 ASP A CA 1
ATOM 1216 C C . ASP A 1 188 ? 7.827 -11.657 -14.083 1.00 14.30 184 ASP A C 1
ATOM 1217 O O . ASP A 1 188 ? 7.271 -12.688 -14.467 1.00 14.05 184 ASP A O 1
ATOM 1222 N N . GLU A 1 189 ? 8.845 -11.087 -14.736 1.00 12.95 185 GLU A N 1
ATOM 1223 C CA . GLU A 1 189 ? 9.395 -11.660 -15.952 1.00 12.38 185 GLU A CA 1
ATOM 1224 C C . GLU A 1 189 ? 10.037 -13.026 -15.644 1.00 12.26 185 GLU A C 1
ATOM 1225 O O . GLU A 1 189 ? 9.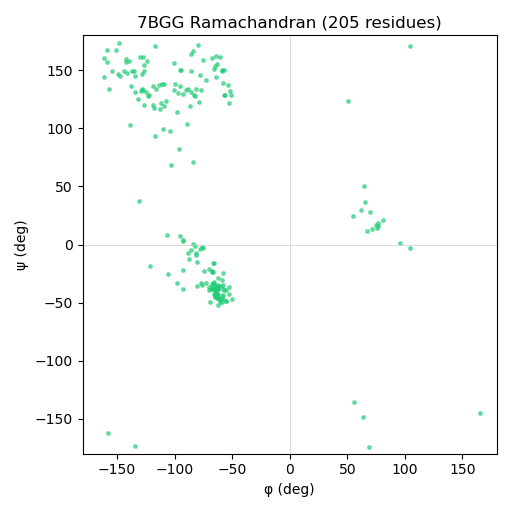840 -13.993 -16.375 1.00 12.37 185 GLU A O 1
ATOM 1231 N N . LEU A 1 190 ? 10.792 -13.093 -14.557 1.00 11.07 186 LEU A N 1
ATOM 1232 C CA . LEU A 1 190 ? 11.449 -14.345 -14.159 1.00 11.02 186 LEU A CA 1
ATOM 1233 C C . LEU A 1 190 ? 10.383 -15.412 -13.838 1.00 11.78 186 LEU A C 1
ATOM 1234 O O . LEU A 1 190 ? 10.489 -16.577 -14.274 1.00 11.72 186 LEU A O 1
ATOM 1239 N N . ARG A 1 191 ? 9.366 -15.019 -13.066 1.00 11.84 187 ARG A N 1
ATOM 1240 C CA A ARG A 1 191 ? 8.289 -15.934 -12.703 0.48 12.21 187 ARG A CA 1
ATOM 1241 C CA B ARG A 1 191 ? 8.310 -15.954 -12.700 0.52 12.06 187 ARG A CA 1
ATOM 1242 C C . ARG A 1 191 ? 7.599 -16.452 -13.951 1.00 13.60 187 ARG A C 1
ATOM 1243 O O . ARG A 1 191 ? 7.341 -17.652 -14.070 1.00 13.76 187 ARG A O 1
ATOM 1258 N N . ALA A 1 192 ? 7.269 -15.542 -14.885 1.00 13.15 188 ALA A N 1
ATOM 1259 C CA . ALA A 1 192 ? 6.562 -15.969 -16.098 1.00 14.72 188 ALA A CA 1
ATOM 1260 C C . ALA A 1 192 ? 7.380 -16.923 -16.945 1.00 15.07 188 ALA A C 1
ATOM 1261 O O . ALA A 1 192 ? 6.835 -17.922 -17.436 1.00 16.55 188 ALA A O 1
ATOM 1263 N N . ALA A 1 193 ? 8.700 -16.688 -17.048 1.00 12.66 189 ALA A N 1
ATOM 1264 C CA . ALA A 1 193 ? 9.531 -17.570 -17.861 1.00 12.96 189 ALA A CA 1
ATOM 1265 C C . ALA A 1 193 ? 9.669 -18.965 -17.227 1.00 12.55 189 ALA A C 1
ATOM 1266 O O . ALA A 1 193 ? 9.524 -19.989 -17.897 1.00 14.06 189 ALA A O 1
ATOM 1268 N N . VAL A 1 194 ? 10.013 -18.988 -15.937 1.00 11.39 190 VAL A N 1
ATOM 1269 C CA . VAL A 1 194 ? 10.346 -20.239 -15.264 1.00 11.02 190 VAL A CA 1
ATOM 1270 C C . VAL A 1 194 ? 9.118 -21.077 -14.921 1.00 13.21 190 VAL A C 1
ATOM 1271 O O . VAL A 1 194 ? 9.157 -22.313 -15.021 1.00 12.20 190 VAL A O 1
ATOM 1275 N N . SER A 1 195 ? 8.001 -20.406 -14.571 1.00 12.63 191 SER A N 1
ATOM 1276 C CA . SER A 1 195 ? 6.794 -21.146 -14.168 1.00 13.21 191 SER A CA 1
ATOM 1277 C C . SER A 1 195 ? 6.166 -21.959 -15.295 1.00 14.45 191 SER A C 1
ATOM 1278 O O . SER A 1 195 ? 5.371 -22.869 -14.999 1.00 15.25 191 SER A O 1
ATOM 1281 N N . LYS A 1 196 ? 6.522 -21.711 -16.554 1.00 14.15 192 LYS A N 1
ATOM 1282 C CA . LYS A 1 196 ? 6.019 -22.539 -17.654 1.00 14.01 192 LYS A CA 1
ATOM 1283 C C . LYS A 1 196 ? 6.618 -23.959 -17.541 1.00 15.81 192 LYS A C 1
ATOM 1284 O O . LYS A 1 196 ? 6.022 -24.908 -18.035 1.00 16.62 192 LYS A O 1
ATOM 1290 N N . TYR A 1 197 ? 7.770 -24.104 -16.881 1.00 14.54 193 TYR A N 1
ATOM 1291 C CA . TYR A 1 197 ? 8.528 -25.351 -16.830 1.00 13.93 193 TYR A CA 1
ATOM 1292 C C . TYR A 1 197 ? 8.776 -25.935 -15.459 1.00 15.83 193 TYR A C 1
ATOM 1293 O O . TYR A 1 197 ? 9.085 -27.131 -15.380 1.00 17.47 193 TYR A O 1
ATOM 1302 N N . TRP A 1 198 ? 8.643 -25.137 -14.393 1.00 12.33 194 TRP A N 1
ATOM 1303 C CA . TRP A 1 198 ? 8.949 -25.574 -13.043 1.00 11.62 194 TRP A CA 1
ATOM 1304 C C . TRP A 1 198 ? 7.916 -25.047 -12.081 1.00 13.03 194 TRP A C 1
ATOM 1305 O O . TRP A 1 198 ? 7.288 -24.021 -12.374 1.00 14.90 194 TRP A O 1
ATOM 1316 N N . ILE A 1 199 ? 7.773 -25.697 -10.933 1.00 11.84 195 ILE A N 1
ATOM 1317 C CA A ILE A 1 199 ? 6.919 -25.215 -9.854 0.70 12.33 195 ILE A CA 1
ATOM 1318 C CA B ILE A 1 199 ? 6.911 -25.223 -9.865 0.30 10.69 195 ILE A CA 1
ATOM 1319 C C . ILE A 1 199 ? 7.765 -24.302 -8.993 1.00 12.77 195 ILE A C 1
ATOM 1320 O O . ILE A 1 199 ? 8.752 -24.761 -8.398 1.00 12.34 195 ILE A O 1
ATOM 1329 N N . ILE A 1 200 ? 7.422 -23.013 -8.934 1.00 12.16 196 ILE A N 1
ATOM 1330 C CA . ILE A 1 200 ? 8.219 -22.073 -8.166 1.00 11.93 196 ILE A CA 1
ATOM 1331 C C . ILE A 1 200 ? 7.873 -22.089 -6.687 1.00 11.93 196 ILE A C 1
ATOM 1332 O O . ILE A 1 200 ? 6.693 -21.962 -6.316 1.00 14.16 196 ILE A O 1
ATOM 1337 N N . ASP A 1 201 ? 8.873 -22.253 -5.842 1.00 11.74 197 ASP A N 1
ATOM 1338 C CA . ASP A 1 201 ? 8.764 -22.250 -4.391 1.00 12.12 197 ASP A CA 1
ATOM 1339 C C . ASP A 1 201 ? 8.989 -20.894 -3.802 1.00 12.50 197 ASP A C 1
ATOM 1340 O O . ASP A 1 201 ? 8.303 -20.518 -2.832 1.00 14.55 197 ASP A O 1
ATOM 1345 N N . GLU A 1 202 ? 9.932 -20.131 -4.362 1.00 11.38 198 GLU A N 1
ATOM 1346 C CA . GLU A 1 202 ? 10.272 -18.817 -3.838 1.00 11.50 198 GLU A CA 1
ATOM 1347 C C . GLU A 1 202 ? 10.995 -17.994 -4.872 1.00 11.37 198 GLU A C 1
ATOM 1348 O O . GLU A 1 202 ? 11.802 -18.547 -5.638 1.00 10.39 198 GLU A O 1
ATOM 1354 N N . ILE A 1 203 ? 10.737 -16.689 -4.882 1.00 11.33 199 ILE A N 1
ATOM 1355 C CA . ILE A 1 203 ? 11.569 -15.713 -5.566 1.00 11.41 199 ILE A CA 1
ATOM 1356 C C . ILE A 1 203 ? 11.799 -14.613 -4.560 1.00 12.22 199 ILE A C 1
ATOM 1357 O O . ILE A 1 203 ? 10.815 -14.071 -4.029 1.00 13.60 199 ILE A O 1
ATOM 1362 N N . LYS A 1 204 ? 13.047 -14.267 -4.283 1.00 11.82 200 LYS A N 1
ATOM 1363 C CA . LYS A 1 204 ? 13.296 -13.168 -3.360 1.00 12.59 200 LYS A CA 1
ATOM 1364 C C . LYS A 1 204 ? 14.477 -12.346 -3.817 1.00 11.59 200 LYS A C 1
ATOM 1365 O O . LYS A 1 204 ? 15.316 -12.819 -4.588 1.00 10.72 200 LYS A O 1
ATOM 1371 N N . PRO A 1 205 ? 14.586 -11.101 -3.345 1.00 10.96 201 PRO A N 1
ATOM 1372 C CA . PRO A 1 205 ? 15.764 -10.293 -3.689 1.00 11.25 201 PRO A CA 1
ATOM 1373 C C . PRO A 1 205 ? 17.041 -10.993 -3.211 1.00 10.76 201 PRO A C 1
ATOM 1374 O O . PRO A 1 205 ? 17.056 -11.661 -2.166 1.00 11.71 201 PRO A O 1
ATOM 1378 N N . ALA A 1 206 ? 18.122 -10.777 -3.928 1.00 10.09 202 ALA A N 1
ATOM 1379 C CA . ALA A 1 206 ? 19.400 -11.391 -3.617 1.00 10.06 202 ALA A CA 1
ATOM 1380 C C . ALA A 1 206 ? 20.527 -10.492 -4.077 1.00 11.14 202 ALA A C 1
ATOM 1381 O O . ALA A 1 206 ? 20.306 -9.519 -4.829 1.00 11.55 202 ALA A O 1
ATOM 1383 N N . ARG A 1 207 ? 21.743 -10.810 -3.623 1.00 9.93 203 ARG A N 1
ATOM 1384 C CA . ARG A 1 207 ? 22.946 -10.105 -4.033 1.00 10.39 203 ARG A CA 1
ATOM 1385 C C . ARG A 1 207 ? 23.799 -11.009 -4.888 1.00 9.80 203 ARG A C 1
ATOM 1386 O O . ARG A 1 207 ? 23.957 -12.202 -4.557 1.00 10.50 203 ARG A O 1
ATOM 1394 N N . LEU A 1 208 ? 24.370 -10.479 -5.959 1.00 9.15 204 LEU A N 1
ATOM 1395 C CA . LEU A 1 208 ? 25.311 -11.183 -6.826 1.00 9.08 204 LEU A CA 1
ATOM 1396 C C . LEU A 1 208 ? 26.673 -10.560 -6.573 1.00 9.11 204 LEU A C 1
ATOM 1397 O O . LEU A 1 208 ? 26.831 -9.342 -6.753 1.00 9.84 204 LEU A O 1
ATOM 1402 N N . TYR A 1 209 ? 27.634 -11.370 -6.103 1.00 8.91 205 TYR A N 1
ATOM 1403 C CA . TYR A 1 209 ? 28.930 -10.877 -5.670 1.00 9.98 205 TYR A CA 1
ATOM 1404 C C . TYR A 1 209 ? 29.968 -10.957 -6.747 1.00 10.01 205 TYR A C 1
ATOM 1405 O O . TYR A 1 209 ? 29.949 -11.885 -7.594 1.00 10.87 205 TYR A O 1
ATOM 1414 N N . ALA A 1 210 ? 30.926 -10.033 -6.710 1.00 9.66 206 ALA A N 1
ATOM 1415 C CA . ALA A 1 210 ? 32.016 -9.995 -7.679 1.00 10.28 206 ALA A CA 1
ATOM 1416 C C . ALA A 1 210 ? 33.169 -9.203 -7.091 1.00 11.15 206 ALA A C 1
ATOM 1417 O O . ALA A 1 210 ? 32.994 -8.511 -6.079 1.00 12.93 20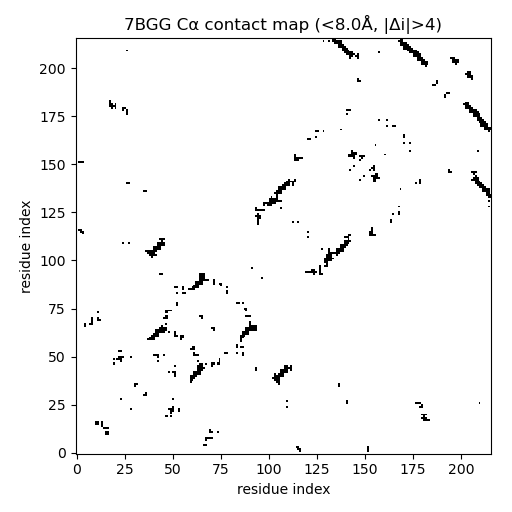6 ALA A O 1
ATOM 1419 N N . ARG A 1 211 ? 34.331 -9.286 -7.726 1.00 11.28 207 ARG A N 1
ATOM 1420 C CA . ARG A 1 211 ? 35.478 -8.447 -7.369 1.00 12.47 207 ARG A CA 1
ATOM 1421 C C . ARG A 1 211 ? 35.769 -7.588 -8.570 1.00 13.86 207 ARG A C 1
ATOM 1422 O O . ARG A 1 211 ? 36.454 -8.035 -9.486 1.00 13.79 207 ARG A O 1
ATOM 1430 N N . PHE A 1 212 ? 35.208 -6.389 -8.605 1.00 13.61 208 PHE A N 1
ATOM 1431 C CA . PHE A 1 212 ? 35.421 -5.524 -9.765 1.00 13.99 208 PHE A CA 1
ATOM 1432 C C . PHE A 1 212 ? 36.683 -4.701 -9.676 1.00 18.53 208 PHE A C 1
ATOM 1433 O O . PHE A 1 212 ? 37.068 -4.289 -8.562 1.00 18.42 208 PHE A O 1
ATOM 1441 N N . PRO A 1 213 ? 37.316 -4.381 -10.831 1.00 16.24 209 PRO A N 1
ATOM 1442 C CA . PRO A 1 213 ? 38.468 -3.470 -10.793 1.00 18.03 209 PRO A CA 1
ATOM 1443 C C . PRO A 1 213 ? 38.055 -2.091 -10.323 1.00 21.10 209 PRO A C 1
ATOM 1444 O O . PRO A 1 213 ? 36.883 -1.673 -10.412 1.00 18.66 209 PRO A O 1
ATOM 1448 N N . ALA A 1 214 ? 39.094 -1.339 -9.907 1.00 22.76 210 ALA A N 1
ATOM 1449 C CA . ALA A 1 214 ? 38.996 0.062 -9.508 1.00 22.35 210 ALA A CA 1
ATOM 1450 C C . ALA A 1 214 ? 38.387 0.901 -10.651 1.00 21.31 210 ALA A C 1
ATOM 1451 O O . ALA A 1 214 ? 38.792 0.747 -11.801 1.00 25.05 210 ALA A O 1
ATOM 1453 N N . GLY A 1 215 ? 37.366 1.666 -10.334 1.00 22.33 211 GLY A N 1
ATOM 1454 C CA . GLY A 1 215 ? 36.705 2.583 -11.275 1.00 20.77 211 GLY A CA 1
ATOM 1455 C C . GLY A 1 215 ? 35.773 1.957 -12.284 1.00 16.10 211 GLY A C 1
ATOM 1456 O O . GLY A 1 215 ? 35.486 2.536 -13.331 1.00 16.97 211 GLY A O 1
ATOM 1457 N N . PHE A 1 216 ? 35.404 0.696 -11.996 1.00 16.11 212 PHE A N 1
ATOM 1458 C CA . PHE A 1 216 ? 34.492 -0.131 -12.706 1.00 17.55 212 PHE A CA 1
ATOM 1459 C C . PHE A 1 216 ? 33.211 0.656 -12.862 1.00 20.21 212 PHE A C 1
ATOM 1460 O O . PHE A 1 216 ? 32.572 1.076 -11.891 1.00 21.51 212 PHE A O 1
ATOM 1468 N N . ALA A 1 217 ? 32.856 0.826 -14.102 1.00 15.11 213 ALA A N 1
ATOM 1469 C CA . ALA A 1 217 ? 31.644 1.473 -14.573 1.00 13.64 213 ALA A CA 1
ATOM 1470 C C . ALA A 1 217 ? 31.677 2.993 -14.454 1.00 13.64 213 ALA A C 1
ATOM 1471 O O . ALA A 1 217 ? 30.619 3.610 -14.591 1.00 12.74 213 ALA A O 1
ATOM 1473 N N . GLY A 1 218 ? 32.853 3.574 -14.273 1.00 14.13 214 GLY A N 1
ATOM 1474 C CA . GLY A 1 218 ? 33.015 5.020 -14.267 1.00 14.33 214 GLY A CA 1
ATOM 1475 C C . GLY A 1 218 ? 33.215 5.695 -12.937 1.00 13.67 214 GLY A C 1
ATOM 1476 O O . GLY A 1 218 ? 33.040 5.110 -11.867 1.00 13.67 214 GLY A O 1
ATOM 1477 N N . MET A 1 219 ? 33.545 6.979 -13.030 1.00 13.37 215 MET A N 1
ATOM 1478 C CA . MET A 1 219 ? 33.632 7.870 -11.900 1.00 14.10 215 MET A CA 1
ATOM 1479 C C . MET A 1 219 ? 33.005 9.211 -12.316 1.00 14.20 215 MET A C 1
ATOM 1480 O O . MET A 1 219 ? 33.632 10.007 -13.026 1.00 14.00 215 MET A O 1
ATOM 1485 N N . PRO A 1 220 ? 31.759 9.495 -11.883 1.00 13.70 216 PRO A N 1
ATOM 1486 C CA . PRO A 1 220 ? 30.872 8.641 -11.064 1.00 13.34 216 PRO A CA 1
ATOM 1487 C C . PRO A 1 220 ? 30.480 7.349 -11.770 1.00 13.54 216 PRO A C 1
ATOM 1488 O O . PRO A 1 220 ? 30.417 7.272 -12.993 1.00 12.82 216 PRO A O 1
ATOM 1492 N N . ALA A 1 221 ? 30.144 6.358 -10.973 1.00 13.05 217 ALA A N 1
ATOM 1493 C CA . ALA A 1 221 ? 29.743 5.051 -11.505 1.00 12.00 217 ALA A CA 1
ATOM 1494 C C . ALA A 1 221 ? 28.362 5.124 -12.115 1.00 12.50 217 ALA A C 1
ATOM 1495 O O . ALA A 1 221 ? 27.442 5.742 -11.561 1.00 13.31 217 ALA A O 1
ATOM 1497 N N . LEU A 1 222 ? 28.193 4.409 -13.218 1.00 11.33 218 LEU A N 1
ATOM 1498 C CA . LEU A 1 222 ? 26.902 4.406 -13.899 1.00 12.07 218 LEU A CA 1
ATOM 1499 C C . LEU A 1 222 ? 25.952 3.332 -13.380 1.00 12.26 218 LEU A C 1
ATOM 1500 O O . LEU A 1 222 ? 24.764 3.312 -13.752 1.00 12.96 218 LEU A O 1
ATOM 1505 N N . LEU A 1 223 ? 26.458 2.461 -12.499 1.00 11.18 219 LEU A N 1
ATOM 1506 C CA . LEU A 1 223 ? 25.700 1.370 -11.877 1.00 12.06 219 LEU A CA 1
ATOM 1507 C C . LEU A 1 223 ? 25.782 1.492 -10.387 1.00 11.30 219 LEU A C 1
ATOM 1508 O O . LEU A 1 223 ? 26.750 2.055 -9.891 1.00 11.75 219 LEU A O 1
ATOM 1513 N N . ASP A 1 224 ? 24.819 0.883 -9.679 1.00 10.95 220 ASP A N 1
ATOM 1514 C CA . ASP A 1 224 ? 24.828 0.821 -8.220 1.00 12.16 220 ASP A CA 1
ATOM 1515 C C . ASP A 1 224 ? 25.584 -0.425 -7.781 1.00 12.20 220 ASP A C 1
ATOM 1516 O O . ASP A 1 224 ? 25.080 -1.549 -7.897 1.00 13.27 220 ASP A O 1
ATOM 1521 N N . ILE A 1 225 ? 26.806 -0.221 -7.322 1.00 12.90 221 ILE A N 1
ATOM 1522 C CA . ILE A 1 225 ? 27.699 -1.291 -6.887 1.00 13.24 221 ILE A CA 1
ATOM 1523 C C . ILE A 1 225 ? 27.893 -1.157 -5.390 1.00 13.44 221 ILE A C 1
ATOM 1524 O O . ILE A 1 225 ? 28.420 -0.138 -4.917 1.00 14.65 221 ILE A O 1
ATOM 1529 N N . ARG A 1 226 ? 27.454 -2.156 -4.632 1.00 11.72 222 ARG A N 1
ATOM 1530 C CA . ARG A 1 226 ? 27.549 -2.104 -3.193 1.00 12.37 222 ARG A CA 1
ATOM 1531 C C . ARG A 1 226 ? 28.871 -2.656 -2.746 1.00 12.21 222 ARG A C 1
ATOM 1532 O O . ARG A 1 226 ? 29.278 -3.755 -3.164 1.00 12.60 222 ARG A O 1
ATOM 1540 N N . GLU A 1 227 ? 29.527 -1.963 -1.838 1.00 12.15 223 GLU A N 1
ATOM 1541 C CA . GLU A 1 227 ? 30.795 -2.442 -1.308 1.00 13.33 223 GLU A CA 1
ATOM 1542 C C . GLU A 1 227 ? 30.515 -3.385 -0.168 1.00 15.86 223 GLU A C 1
ATOM 1543 O O . GLU A 1 227 ? 29.737 -3.056 0.721 1.00 19.65 223 GLU A O 1
ATOM 1549 N N . GLU A 1 228 ? 31.145 -4.544 -0.176 1.00 12.99 224 GLU A N 1
ATOM 1550 C CA . GLU A 1 228 ? 30.903 -5.595 0.810 1.00 13.14 224 GLU A CA 1
ATOM 1551 C C . GLU A 1 228 ? 32.189 -5.859 1.610 1.00 14.18 224 GLU A C 1
ATOM 1552 O O . GLU A 1 228 ? 33.263 -5.438 1.234 1.00 14.73 224 GLU A O 1
ATOM 1558 N N . PRO A 1 229 ? 32.090 -6.657 2.684 1.00 15.96 225 PRO A N 1
ATOM 1559 C CA . PRO A 1 229 ? 33.302 -7.069 3.402 1.00 16.55 225 PRO A CA 1
ATOM 1560 C C . PRO A 1 229 ? 34.250 -7.873 2.468 1.00 18.11 225 PRO A C 1
ATOM 1561 O O . PRO A 1 229 ? 33.840 -8.391 1.409 1.00 17.69 225 PRO A O 1
ATOM 1565 N N . ASN A 1 230 ? 35.523 -7.985 2.855 1.00 18.97 226 ASN A N 1
ATOM 1566 C CA . ASN A 1 230 ? 36.581 -8.739 2.147 1.00 20.50 226 ASN A CA 1
ATOM 1567 C C . ASN A 1 230 ? 36.866 -8.199 0.715 1.00 24.60 226 ASN A C 1
ATOM 1568 O O . ASN A 1 230 ? 37.329 -8.951 -0.150 1.00 26.15 226 ASN A O 1
ATOM 1573 N N . GLY A 1 231 ? 36.662 -6.897 0.513 1.00 21.07 227 GLY A N 1
ATOM 1574 C CA . GLY A 1 231 ? 36.933 -6.206 -0.745 1.00 20.49 227 GLY A CA 1
ATOM 1575 C C . GLY A 1 231 ? 36.032 -6.621 -1.896 1.00 22.48 227 GLY A C 1
ATOM 1576 O O . GLY A 1 231 ? 36.312 -6.241 -3.039 1.00 22.91 227 GLY A O 1
ATOM 1577 N N . LEU A 1 232 ? 34.947 -7.369 -1.608 1.00 17.41 228 LEU A N 1
ATOM 1578 C CA . LEU A 1 232 ? 33.979 -7.780 -2.631 1.00 15.85 228 LEU A CA 1
ATOM 1579 C C . LEU A 1 232 ? 32.972 -6.662 -2.836 1.00 14.74 228 LEU A C 1
ATOM 1580 O O . LEU A 1 232 ? 32.847 -5.729 -2.032 1.00 14.64 228 LEU A O 1
ATOM 1585 N N . GLN A 1 233 ? 32.220 -6.797 -3.934 1.00 13.25 229 GLN A N 1
ATOM 1586 C CA . GLN A 1 233 ? 31.156 -5.892 -4.292 1.00 12.09 229 GLN A CA 1
ATOM 1587 C C . GLN A 1 233 ? 29.939 -6.734 -4.607 1.00 11.33 229 GLN A C 1
ATOM 1588 O O . GLN A 1 233 ? 30.072 -7.951 -4.867 1.00 11.78 229 GLN A O 1
ATOM 1594 N N . SER A 1 234 ? 28.756 -6.135 -4.601 1.00 10.02 230 SER A N 1
ATOM 1595 C CA . SER A 1 234 ? 27.564 -6.850 -5.034 1.00 9.93 230 SER A CA 1
ATOM 1596 C C . SER A 1 234 ? 26.628 -5.954 -5.809 1.00 9.85 230 SER A C 1
ATOM 1597 O O . SER A 1 234 ? 26.625 -4.725 -5.653 1.00 10.80 230 SER A O 1
ATOM 1600 N N . ILE A 1 235 ? 25.799 -6.593 -6.618 1.00 9.65 231 ILE A N 1
ATOM 1601 C CA . ILE A 1 235 ? 24.770 -5.957 -7.433 1.00 9.80 231 ILE A CA 1
ATOM 1602 C C . ILE A 1 235 ? 23.439 -6.673 -7.162 1.00 10.36 231 ILE A C 1
ATOM 1603 O O . ILE A 1 235 ? 23.424 -7.898 -6.914 1.00 9.96 231 ILE A O 1
ATOM 1608 N N . GLY A 1 236 ? 22.340 -5.933 -7.204 1.00 9.87 232 GLY A N 1
ATOM 1609 C CA . GLY A 1 236 ? 21.031 -6.504 -6.949 1.00 10.65 232 GLY A CA 1
ATOM 1610 C C . GLY A 1 236 ? 20.585 -7.539 -7.954 1.00 9.53 232 GLY A C 1
ATOM 1611 O O . GLY A 1 236 ? 20.809 -7.445 -9.166 1.00 9.94 232 GLY A O 1
ATOM 1612 N N . GLY A 1 237 ? 19.889 -8.537 -7.426 1.00 9.64 233 GLY A N 1
ATOM 1613 C CA . GLY A 1 237 ? 19.390 -9.654 -8.204 1.00 9.21 233 GLY A CA 1
ATOM 1614 C C . GLY A 1 237 ? 18.224 -10.355 -7.567 1.00 9.42 233 GLY A C 1
ATOM 1615 O O . GLY A 1 237 ? 17.592 -9.840 -6.626 1.00 9.49 233 GLY A O 1
ATOM 1616 N N . TRP A 1 238 ? 17.985 -11.571 -8.044 1.00 8.57 234 TRP A N 1
ATOM 1617 C CA . TRP A 1 238 ? 16.907 -12.424 -7.579 1.00 9.70 234 TRP A CA 1
ATOM 1618 C C . TRP A 1 238 ? 17.450 -13.817 -7.359 1.00 9.32 234 TRP A C 1
ATOM 1619 O O . TRP A 1 238 ? 18.287 -14.311 -8.135 1.00 8.81 234 TRP A O 1
ATOM 1630 N N . LEU A 1 239 ? 16.910 -14.476 -6.337 1.00 9.01 235 LEU A N 1
ATOM 1631 C CA . LEU A 1 239 ? 17.192 -15.885 -6.076 1.00 9.19 235 LEU A CA 1
ATOM 1632 C C . LEU A 1 239 ? 15.867 -16.610 -6.192 1.00 8.91 235 LEU A C 1
ATOM 1633 O O . LEU A 1 239 ? 14.926 -16.347 -5.413 1.00 9.85 235 LEU A O 1
ATOM 1638 N N . LEU A 1 240 ? 15.780 -17.514 -7.153 1.00 8.96 236 LEU A N 1
ATOM 1639 C CA . LEU A 1 240 ? 14.596 -18.326 -7.385 1.00 9.26 236 LEU A CA 1
ATOM 1640 C C . LEU A 1 240 ? 14.884 -19.779 -6.988 1.00 9.57 236 LEU A C 1
ATOM 1641 O O . LEU A 1 240 ? 15.951 -20.332 -7.334 1.00 9.34 236 LEU A O 1
ATOM 1646 N N . SER A 1 241 ? 13.904 -20.394 -6.334 1.00 9.17 237 SER A N 1
ATOM 1647 C CA . SER A 1 241 ? 13.931 -21.787 -5.952 1.00 9.08 237 SER A CA 1
ATOM 1648 C C . SER A 1 241 ? 12.696 -22.443 -6.522 1.00 9.90 237 SER A C 1
ATOM 1649 O O . SER A 1 241 ? 11.582 -21.915 -6.371 1.00 10.12 237 SER A O 1
ATOM 1652 N N . ALA A 1 242 ? 12.860 -23.585 -7.184 1.00 9.40 238 ALA A N 1
ATOM 1653 C CA . ALA A 1 242 ? 11.754 -24.280 -7.822 1.00 9.94 238 ALA A CA 1
ATOM 1654 C C . ALA A 1 242 ? 12.001 -25.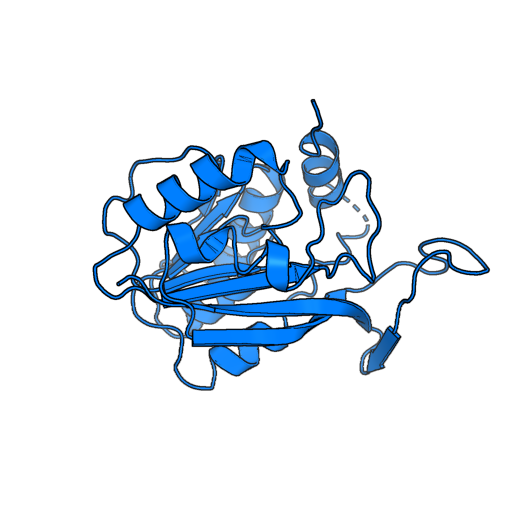791 -7.806 1.00 9.94 238 ALA A C 1
ATOM 1655 O O . ALA A 1 242 ? 13.075 -26.267 -7.397 1.00 10.02 238 ALA A O 1
ATOM 1657 N N . HIS A 1 243 ? 11.004 -26.559 -8.245 1.00 10.26 239 HIS A N 1
ATOM 1658 C CA . HIS A 1 243 ? 11.167 -28.001 -8.359 1.00 10.48 239 HIS A CA 1
ATOM 1659 C C . HIS A 1 243 ? 10.279 -28.537 -9.450 1.00 11.02 239 HIS A C 1
ATOM 1660 O O . HIS A 1 243 ? 9.334 -27.834 -9.879 1.00 12.30 239 HIS A O 1
ATOM 1667 N N A LEU A 1 244 ? 10.719 -29.626 -10.053 0.50 9.13 240 LEU A N 1
ATOM 1668 N N B LEU A 1 244 ? 10.366 -29.860 -9.730 0.50 10.49 240 LEU A N 1
ATOM 1669 C CA A LEU A 1 244 ? 10.006 -30.163 -11.170 0.50 8.70 240 LEU A CA 1
ATOM 1670 C CA B LEU A 1 244 ? 9.449 -30.612 -10.614 0.50 12.42 240 LEU A CA 1
ATOM 1671 C C A LEU A 1 244 ? 8.711 -30.796 -10.658 0.50 10.56 240 LEU A C 1
ATOM 1672 C C B LEU A 1 244 ? 8.554 -31.430 -9.655 0.50 15.61 240 LEU A C 1
ATOM 1673 O O A LEU A 1 244 ? 8.706 -31.594 -9.728 0.50 10.53 240 LEU A O 1
ATOM 1674 O O B LEU A 1 244 ? 9.033 -31.941 -8.644 0.50 14.71 240 LEU A O 1
ATOM 1683 N N A GLY A 1 245 ? 7.599 -30.356 -11.242 0.50 10.56 241 GLY A N 1
ATOM 1684 N N B GLY A 1 245 ? 7.274 -31.539 -9.963 0.50 13.43 241 GLY A N 1
ATOM 1685 C CA A GLY A 1 245 ? 6.262 -30.821 -10.866 0.50 12.20 241 GLY A CA 1
ATOM 1686 C CA B GLY A 1 245 ? 6.324 -32.256 -9.129 0.50 15.06 241 GLY A CA 1
ATOM 1687 C C A GLY A 1 245 ? 5.847 -32.116 -11.517 0.50 11.44 241 GLY A C 1
ATOM 1688 C C B GLY A 1 245 ? 4.947 -31.982 -9.650 0.50 15.82 241 GLY A C 1
ATOM 1689 O O A GLY A 1 245 ? 4.662 -32.471 -11.374 0.50 12.81 241 GLY A O 1
ATOM 1690 O O B GLY A 1 245 ? 4.035 -31.838 -8.817 0.50 25.89 241 GLY A O 1
#

Nearest PDB structures (foldseek):
  7bgg-assembly1_A  TM=1.005E+00  e=8.724E-45  Mycobacterium tuberculosis H37Rv
  7nmk-assembly1_A  TM=1.003E+00  e=9.898E-43  Mycobacterium tuberculosis H37Rv
  7ndm-assembly1_A  TM=1.001E+00  e=1.962E-42  Mycobacterium tuberculosis H37Rv
  7noy-assembly1_A  TM=1.001E+00  e=8.636E-42  Mycobacterium tuberculosis H37Rv
  3lcc-assembly1_A  TM=7.552E-01  e=1.964E-09  Arabidopsis thaliana

InterPro domains:
  IPR029063 S-adenosyl-L-methionine-dependent methyltransferase superfamily [G3DSA:3.40.50.150] (23-210)
  IPR029063 S-adenosyl-L-methionine-dependent methyltransferase superfamily [SSF53335] (42-211)
  IPR041698 Methyltransferase domain 25 [PF13649] (66-160)

Radius of gyration: 16.23 Å; Cα contacts (8 Å, |Δi|>4): 476; chains: 1; bounding box: 38×46×37 Å

Organism: Mycobacterium tuberculosis (strain ATCC 25618 / H37Rv) (NCBI:txid83332)

B-factor: mean 17.2, std 8.97, range [7.41, 72.75]

Secondary structure (DSSP, 8-state):
----HHHHHHHHH----TT--SS--HHHHHHHHTT---SSEEEET-TT-HHHHHHHHTT--EEEEES-HHHHHHHHHHHHHTT-SSEEEEE--TTS--S-TT-EEEEEEES-GGGS-GGGHHHHHHHHHHTEEEEEEEEEEEEBTTTS-SSSS--B-HHHHHHHHHTTSEEEEEEEEEEEE-PPTTTTTTTTSS--EE-GGG-EEEEEEEEEEE--

GO terms:
  GO:0005829 cytosol (C, IDA)
  GO:0009751 response to salicylic acid (P, IEP)
  GO:0010106 cellular response to iron ion starvation (P, IEP)

Sequence (216 aa):
TESLDLEFESAYRGVRPPWSIGEPQPELAALIVVQGKFRGDVLDVGCGEAAISLALAERGHTTVGLDLSPAAVELARHEAAKRGLANASSFEVADASSSFTGYDGRRRFDTIVDSTLFHSMPVESREGYLQSIVRAAAPGASYFVLVFDRRAAIPEGPINAVTEDELRRAAVSKYWIIIDEIKPARLYARFPAGFAGMPALLDIREEPNGLQSIGGWLLSAHLLGG

Foldseek 3Di:
DAACQVVLQDQLVYPHFFLPPLAAWVVVVVCVVVVNADAEEEAEQQQLNRVLLVVLVVPHQYEYEHQHPSSQVNVVVVCVVVVGPRYYYDNDDLLADDDQAQNGQEYEYQAVQQQDDPVSLVSNLVRVLRNHHAWHKYKYKHAACVFPPPDNTRGYHPVRVCVSNVVRWAWDDKDKDKRKTQDDPQVCHVVHPGDWAQDPPNMITIITMMTMTTHD